Protein AF-A0A3A1P5C8-F1 (afdb_monomer_lite)

pLDDT: mean 73.43, std 12.74, range [39.88, 92.88]

Foldseek 3Di:
DPPPPPVVVVVVVVVVVVVVVVVPDDDPPPPPVVPDVVVVVVVVVVVVVVVCCVVVVVVVVVVVVLVVCCVPDDPLVNVLLVVLLVLLVVLQCVLCVPLLVVCVPDPDDDPVSLVVNLVSSLVSLVVSLVVQLVCLVVSCVVSPHDPVSVSSNVSSVVSNVVSVPRSCVVVVLLVVLLVLLPVLCLLQVVLQVVCVVLVNVVLVVVLVVLLVVQLVVLCVVQVVVDDSSNSNSNSVSSVVSSVVSQVVCCVRVVCHPVNSVVVCPQLVVLQVVLVVVLVVVLVVLCVVPPPDCVSVVVSVVSSVVSSVVSCCVVVVVVVVVVVVVVVVVVVVVVVVD

Organism: NCBI:txid1784712

Sequence (337 aa):
MRRCGLRVSKIVAAELRENQVYVSQGEPRIVERRPRMTDLKSKTIGGVLWSVARAGWSSAVTLVLFIVLARVLEPKDFGLFALASILVEVGRVVSSGGLGDAVIRSQELDDRFLSTVFWLNLALSLGFAFLIALAAPIYASLFDNVDNVHIIYALALTLPLGSLGAEWAEAVPVTQMLSLMVIPFVFNFFCGPALTASNYPSEVLKVAMVQLLTTILCTWIAVRFGLVAVAAAYVLRAYVTMPLQQYMLARRLSIRMSDTGSAMTLPLGCALTMAVSVHFSLRSFETQYAGDWTPALLSVALGALVYTVLVMVLAWAKLRDMAMTLLSTLRKRESSR

Secondary structure (DSSP, 8-state):
--SSHHHHHHHHHHHHHHHHHTTSS-----------HHHHHHHHHHHHHHHHHHHHHHHHHHHHHHHHHHHHS-HHHHHHHHHHHHHHHHHHHHHHTTHHHHHHH-SS--HHHHHHHHHHHHHHHHHHHHHHHHHHHHHHHHTT--TTTHHHHHHHHHHHHHHHHHGGGGHHHHHHHHHTTHHHHHHHHTHHHHHHHTT-HHHHHHHHHHHHHHHHHHHHHHHTT-HHHHHHHHHHHHHHHHHHHHHHHHHHH---HHHHHHHHHHHHHHHHHHHHHHHHHHHHHHHHSTTSSHHHHHHHHHHHHHHHHHHHHHSHHHHHHHHHHHHHHHHHHHTT-

InterPro domains:
  IPR050833 Polysaccharide Biosynthesis and Transport [PTHR30250] (40-164)

Radius of gyration: 33.04 Å; chains: 1; bounding box: 68×102×81 Å

Structure (mmCIF, N/CA/C/O backbone):
data_AF-A0A3A1P5C8-F1
#
_entry.id   AF-A0A3A1P5C8-F1
#
loop_
_atom_site.group_PDB
_atom_site.id
_atom_site.type_symbol
_atom_site.label_atom_id
_atom_site.label_alt_id
_atom_site.label_comp_id
_atom_site.label_asym_id
_atom_site.label_entity_id
_atom_site.label_seq_id
_atom_site.pdbx_PDB_ins_code
_atom_site.Cartn_x
_atom_site.Cartn_y
_atom_site.Cartn_z
_atom_site.occupancy
_atom_site.B_iso_or_equiv
_atom_site.auth_seq_id
_atom_site.auth_comp_id
_atom_site.auth_asym_id
_atom_site.auth_atom_id
_atom_site.pdbx_PDB_model_num
ATOM 1 N N . MET A 1 1 ? -36.892 -63.263 43.202 1.00 51.03 1 MET A N 1
ATOM 2 C CA . MET A 1 1 ? -36.116 -62.290 42.392 1.00 51.03 1 MET A CA 1
ATOM 3 C C . MET A 1 1 ? -35.051 -62.976 41.510 1.00 51.03 1 MET A C 1
ATOM 5 O O . MET A 1 1 ? -33.867 -62.753 41.704 1.00 51.03 1 MET A O 1
ATOM 9 N N . ARG A 1 2 ? -35.421 -63.831 40.537 1.00 47.78 2 ARG A N 1
ATOM 10 C CA . ARG A 1 2 ? -34.440 -64.514 39.646 1.00 47.78 2 ARG A CA 1
ATOM 11 C C . ARG A 1 2 ? -34.866 -64.625 38.166 1.00 47.78 2 ARG A C 1
ATOM 13 O O . ARG A 1 2 ? -34.349 -65.462 37.442 1.00 47.78 2 ARG A O 1
ATOM 20 N N . ARG A 1 3 ? -35.804 -63.794 37.687 1.00 47.91 3 ARG A N 1
ATOM 21 C CA . ARG A 1 3 ? -36.267 -63.826 36.276 1.00 47.91 3 ARG A CA 1
ATOM 22 C C . ARG A 1 3 ? -36.014 -62.550 35.457 1.00 47.91 3 ARG A C 1
ATOM 24 O O . ARG A 1 3 ? -36.323 -62.553 34.274 1.00 47.91 3 ARG A O 1
ATOM 31 N N . CYS A 1 4 ? -35.409 -61.501 36.027 1.00 48.75 4 CYS A N 1
ATOM 32 C CA . CYS A 1 4 ? -35.200 -60.232 35.304 1.00 48.75 4 CYS A CA 1
ATOM 33 C C . CYS A 1 4 ? -33.830 -60.117 34.589 1.00 48.75 4 CYS A C 1
ATOM 35 O O . CYS A 1 4 ? -33.723 -59.424 33.586 1.00 48.75 4 CYS A O 1
ATOM 37 N N . GLY A 1 5 ? -32.791 -60.843 35.027 1.00 44.94 5 GLY A N 1
ATOM 38 C CA . GLY A 1 5 ? -31.434 -60.727 34.450 1.00 44.94 5 GLY A CA 1
ATOM 39 C C . GLY A 1 5 ? -31.203 -61.470 33.123 1.00 44.94 5 GLY A C 1
ATOM 40 O O . GLY A 1 5 ? -30.315 -61.114 32.356 1.00 44.94 5 GLY A O 1
ATOM 41 N N . LEU A 1 6 ? -32.019 -62.482 32.809 1.00 48.53 6 LEU A N 1
ATOM 42 C CA . LEU A 1 6 ? -31.821 -63.338 31.627 1.00 48.53 6 LEU A CA 1
ATOM 43 C C . LEU A 1 6 ? -32.332 -62.725 30.314 1.00 48.53 6 LEU A C 1
ATOM 45 O O . LEU A 1 6 ? -31.966 -63.200 29.241 1.00 48.53 6 LEU A O 1
ATOM 49 N N . ARG A 1 7 ? -33.172 -61.682 30.375 1.00 52.59 7 ARG A N 1
ATOM 50 C CA . ARG A 1 7 ? -33.750 -61.056 29.175 1.00 52.59 7 ARG A CA 1
ATOM 51 C C . ARG A 1 7 ? -32.856 -59.942 28.614 1.00 52.59 7 ARG A C 1
ATOM 53 O O . ARG A 1 7 ? -32.727 -59.842 27.403 1.00 52.59 7 ARG A O 1
ATOM 60 N N . VAL A 1 8 ? -32.150 -59.205 29.477 1.00 55.09 8 VAL A N 1
ATOM 61 C CA . VAL A 1 8 ? -31.200 -58.153 29.062 1.00 55.09 8 VAL A CA 1
ATOM 62 C C . VAL A 1 8 ? -29.938 -58.755 28.434 1.00 55.09 8 VAL A C 1
ATOM 64 O O . VAL A 1 8 ? -29.479 -58.271 27.408 1.00 55.09 8 VAL A O 1
ATOM 67 N N . SER A 1 9 ? -29.435 -59.878 28.961 1.00 54.84 9 SER A N 1
ATOM 68 C CA . SER A 1 9 ? -28.273 -60.576 28.384 1.00 54.84 9 SER A CA 1
ATOM 69 C C . SER A 1 9 ? -28.519 -61.077 26.955 1.00 54.84 9 SER A C 1
ATOM 71 O O . SER A 1 9 ? -27.618 -60.987 26.127 1.00 54.84 9 SER A O 1
ATOM 73 N N . LYS A 1 10 ? -29.729 -61.560 26.633 1.00 56.84 10 LYS A N 1
ATOM 74 C CA . LYS A 1 10 ? -30.055 -62.020 25.272 1.00 56.84 10 LYS A CA 1
ATOM 75 C C . LYS A 1 10 ? -30.234 -60.873 24.279 1.00 56.84 10 LYS A C 1
ATOM 77 O O . LYS A 1 10 ? -29.896 -61.056 23.119 1.00 56.84 10 LYS A O 1
ATOM 82 N N . ILE A 1 11 ? -30.726 -59.719 24.733 1.00 58.53 11 ILE A N 1
ATOM 83 C CA . ILE A 1 11 ? -30.877 -58.526 23.889 1.00 58.53 11 ILE A CA 1
ATOM 84 C C . ILE A 1 11 ? -29.496 -57.915 23.612 1.00 58.53 11 ILE A C 1
ATOM 86 O O . ILE A 1 11 ? -29.144 -57.724 22.459 1.00 58.53 11 ILE A O 1
ATOM 90 N N . VAL A 1 12 ? -28.644 -57.764 24.633 1.00 59.00 12 VAL A N 1
ATOM 91 C CA . VAL A 1 12 ? -27.269 -57.258 24.454 1.00 59.00 12 VAL A CA 1
ATOM 92 C C . VAL A 1 12 ? -26.401 -58.227 23.635 1.00 59.00 12 VAL A C 1
ATOM 94 O O . VAL A 1 12 ? -25.601 -57.790 22.815 1.00 59.00 12 VAL A O 1
ATOM 97 N N . ALA A 1 13 ? -26.571 -59.546 23.786 1.00 57.34 13 ALA A N 1
ATOM 98 C CA . ALA A 1 13 ? -25.850 -60.526 22.968 1.00 57.34 13 ALA A CA 1
ATOM 99 C C . ALA A 1 13 ? -26.358 -60.613 21.514 1.00 57.34 13 ALA A C 1
ATOM 101 O O . ALA A 1 13 ? -25.592 -61.019 20.640 1.00 57.34 13 ALA A O 1
ATOM 102 N N . ALA A 1 14 ? -27.619 -60.250 21.249 1.00 59.12 14 ALA A N 1
ATOM 103 C CA . ALA A 1 14 ? -28.154 -60.135 19.892 1.00 59.12 14 ALA A CA 1
ATOM 104 C C . ALA A 1 14 ? -27.633 -58.860 19.207 1.00 59.12 14 ALA A C 1
ATOM 106 O O . ALA A 1 14 ? -27.094 -58.954 18.107 1.00 59.12 14 ALA A O 1
ATOM 107 N N . GLU A 1 15 ? -27.646 -57.722 19.910 1.00 53.44 15 GLU A N 1
ATOM 108 C CA . GLU A 1 15 ? -27.124 -56.439 19.415 1.00 53.44 15 GLU A CA 1
ATOM 109 C C . GLU A 1 15 ? -25.611 -56.498 19.123 1.00 53.44 15 GLU A C 1
ATOM 111 O O . GLU A 1 15 ? -25.129 -55.961 18.128 1.00 53.44 15 GLU A O 1
ATOM 116 N N . LEU A 1 16 ? -24.836 -57.199 19.964 1.00 51.78 16 LEU A N 1
ATOM 117 C CA . LEU A 1 16 ? -23.391 -57.364 19.760 1.00 51.78 16 LEU A CA 1
ATOM 118 C C . LEU A 1 16 ? -23.053 -58.309 18.598 1.00 51.78 16 LEU A C 1
ATOM 120 O O . LEU A 1 16 ? -22.003 -58.143 17.978 1.00 51.78 16 LEU A O 1
ATOM 124 N N . ARG A 1 17 ? -23.923 -59.275 18.268 1.00 53.47 17 ARG A N 1
ATOM 125 C CA . ARG A 1 17 ? -23.753 -60.112 17.066 1.00 53.47 17 ARG A CA 1
ATOM 126 C C . ARG A 1 17 ? -24.091 -59.348 15.794 1.00 53.47 17 ARG A C 1
ATOM 128 O O . ARG A 1 17 ? -23.403 -59.532 14.798 1.00 53.47 17 ARG A O 1
ATOM 135 N N . GLU A 1 18 ? -25.095 -58.482 15.838 1.00 51.19 18 GLU A N 1
ATOM 136 C CA . GLU A 1 18 ? -25.489 -57.657 14.695 1.00 51.19 18 GLU A CA 1
ATOM 137 C C . GLU A 1 18 ? -24.432 -56.577 14.398 1.00 51.19 18 GLU A C 1
ATOM 139 O O . GLU A 1 18 ? -24.030 -56.407 13.249 1.00 51.19 18 GLU A O 1
ATOM 144 N N . ASN A 1 19 ? -23.843 -55.961 15.433 1.00 44.88 19 ASN A N 1
ATOM 145 C CA . ASN A 1 19 ? -22.764 -54.978 15.266 1.00 44.88 19 ASN A CA 1
ATOM 146 C C . ASN A 1 19 ? -21.380 -55.575 14.950 1.00 44.88 19 ASN A C 1
ATOM 148 O O . ASN A 1 19 ? -20.545 -54.879 14.373 1.00 44.88 19 ASN A O 1
ATOM 152 N N . GLN A 1 20 ? -21.102 -56.844 15.275 1.00 43.81 20 GLN A N 1
ATOM 153 C CA . GLN A 1 20 ? -19.838 -57.483 14.870 1.00 43.81 20 GLN A CA 1
ATOM 154 C C . GLN A 1 20 ? -19.791 -57.844 13.381 1.00 43.81 20 GLN A C 1
ATOM 156 O O . GLN A 1 20 ? -18.700 -57.916 12.814 1.00 43.81 20 GLN A O 1
ATOM 161 N N . VAL A 1 21 ? -20.941 -58.021 12.724 1.00 44.03 21 VAL A N 1
ATOM 162 C CA . VAL A 1 21 ? -20.988 -58.302 11.279 1.00 44.03 21 VAL A CA 1
ATOM 163 C C . VAL A 1 21 ? -20.662 -57.050 10.446 1.00 44.03 21 VAL A C 1
ATOM 165 O O . VAL A 1 21 ? -20.153 -57.175 9.334 1.00 44.03 21 VAL A O 1
ATOM 168 N N . TYR A 1 22 ? -20.819 -55.842 10.998 1.00 42.78 22 TYR A N 1
ATOM 169 C CA . TYR A 1 22 ? -20.482 -54.590 10.305 1.00 42.78 22 TYR A CA 1
ATOM 170 C C . TYR A 1 22 ? -18.996 -54.195 10.348 1.00 42.78 22 TYR A C 1
ATOM 172 O O . TYR A 1 22 ? -18.586 -53.307 9.606 1.00 42.78 22 TYR A O 1
ATOM 180 N N . VAL A 1 23 ? -18.158 -54.860 11.152 1.00 47.44 23 VAL A N 1
ATOM 181 C CA . VAL A 1 23 ? -16.730 -54.495 11.307 1.00 47.44 23 VAL A CA 1
ATOM 182 C C . VAL A 1 23 ? -15.806 -55.300 10.369 1.00 47.44 23 VAL A C 1
ATOM 184 O O . VAL A 1 23 ? -14.588 -55.171 10.425 1.00 47.44 23 VAL A O 1
ATOM 187 N N . SER A 1 24 ? -16.353 -56.103 9.448 1.00 48.28 24 SER A N 1
ATOM 188 C CA . SER A 1 24 ? -15.565 -57.025 8.609 1.00 48.28 24 SER A CA 1
ATOM 189 C C . SER A 1 24 ? -15.697 -56.821 7.091 1.00 48.28 24 SER A C 1
ATOM 191 O O . SER A 1 24 ? -15.525 -57.783 6.343 1.00 48.28 24 SER A O 1
ATOM 193 N N . GLN A 1 25 ? -15.935 -55.606 6.587 1.00 49.31 25 GLN A N 1
ATOM 194 C CA . GLN A 1 25 ? -15.682 -55.328 5.165 1.00 49.31 25 GLN A CA 1
ATOM 195 C C . GLN A 1 25 ? -15.076 -53.946 4.917 1.00 49.31 25 GLN A C 1
ATOM 197 O O . GLN A 1 25 ? -15.763 -52.933 4.938 1.00 49.31 25 GLN A O 1
ATOM 202 N N . GLY A 1 26 ? -13.781 -53.973 4.588 1.00 46.53 26 GLY A N 1
ATOM 203 C CA . GLY A 1 26 ? -13.079 -52.941 3.834 1.00 46.53 26 GLY A CA 1
ATOM 204 C C . GLY A 1 26 ? -12.606 -51.758 4.664 1.00 46.53 26 GLY A C 1
ATOM 205 O O . GLY A 1 26 ? -13.384 -50.869 4.992 1.00 46.53 26 GLY A O 1
ATOM 206 N N . GLU A 1 27 ? -11.293 -51.679 4.897 1.00 44.69 27 GLU A N 1
ATOM 207 C CA . GLU A 1 27 ? -10.649 -50.379 5.089 1.00 44.69 27 GLU A CA 1
ATOM 208 C C . GLU A 1 27 ? -11.163 -49.411 4.008 1.00 44.69 27 GLU A C 1
ATOM 210 O O . GLU A 1 27 ? -11.296 -49.831 2.847 1.00 44.69 27 GLU A O 1
ATOM 215 N N . PRO A 1 28 ? -11.437 -48.132 4.324 1.00 39.88 28 PRO A N 1
ATOM 216 C CA . PRO A 1 28 ? -11.630 -47.140 3.288 1.00 39.88 28 PRO A CA 1
ATOM 217 C C . PRO A 1 28 ? -10.312 -47.058 2.522 1.00 39.88 28 PRO A C 1
ATOM 219 O O . PRO A 1 28 ? -9.389 -46.345 2.910 1.00 39.88 28 PRO A O 1
ATOM 222 N N . ARG A 1 29 ? -10.205 -47.816 1.423 1.00 43.19 29 ARG A N 1
ATOM 223 C CA . ARG A 1 29 ? -9.198 -47.558 0.405 1.00 43.19 29 ARG A CA 1
ATOM 224 C C . ARG A 1 29 ? -9.448 -46.123 -0.006 1.00 43.19 29 ARG A C 1
ATOM 226 O O . ARG A 1 29 ? -10.399 -45.843 -0.736 1.00 43.19 29 ARG A O 1
ATOM 233 N N . ILE A 1 30 ? -8.590 -45.220 0.458 1.00 43.28 30 ILE A N 1
ATOM 234 C CA . ILE A 1 30 ? -8.340 -43.981 -0.250 1.00 43.28 30 ILE A CA 1
ATOM 235 C C . ILE A 1 30 ? -7.906 -44.466 -1.624 1.00 43.28 30 ILE A C 1
ATOM 237 O O . ILE A 1 30 ? -6.787 -44.937 -1.820 1.00 43.28 30 ILE A O 1
ATOM 241 N N . VAL A 1 31 ? -8.849 -44.480 -2.564 1.00 50.22 31 VAL A N 1
ATOM 242 C CA . VAL A 1 31 ? -8.527 -44.604 -3.972 1.00 50.22 31 VAL A CA 1
ATOM 243 C C . VAL A 1 31 ? -7.800 -43.305 -4.263 1.00 50.22 31 VAL A C 1
ATOM 245 O O . VAL A 1 31 ? -8.413 -42.316 -4.662 1.00 50.22 31 VAL A O 1
ATOM 248 N N . GLU A 1 32 ? -6.493 -43.284 -3.984 1.00 50.38 32 GLU A N 1
ATOM 249 C CA . GLU A 1 32 ? -5.572 -42.355 -4.605 1.00 50.38 32 GLU A CA 1
ATOM 250 C C . GLU A 1 32 ? -5.830 -42.531 -6.086 1.00 50.38 32 GLU A C 1
ATOM 252 O O . GLU A 1 32 ? -5.440 -43.520 -6.716 1.00 50.38 32 GLU A O 1
ATOM 257 N N . ARG A 1 33 ? -6.614 -41.605 -6.626 1.00 47.88 33 ARG A N 1
ATOM 258 C CA . ARG A 1 33 ? -6.885 -41.518 -8.040 1.00 47.88 33 ARG A CA 1
ATOM 259 C C . ARG A 1 33 ? -5.540 -41.138 -8.632 1.00 47.88 33 ARG A C 1
ATOM 261 O O . ARG A 1 33 ? -5.266 -39.953 -8.783 1.00 47.88 33 ARG A O 1
ATOM 268 N N . ARG A 1 34 ? -4.672 -42.130 -8.882 1.00 44.78 34 ARG A N 1
ATOM 269 C CA . ARG A 1 34 ? -3.398 -41.927 -9.567 1.00 44.78 34 ARG A CA 1
ATOM 270 C C . ARG A 1 34 ? -3.765 -41.146 -10.817 1.00 44.78 34 ARG A C 1
ATOM 272 O O . ARG A 1 34 ? -4.520 -41.685 -11.639 1.00 44.78 34 ARG A O 1
ATOM 279 N N . PRO A 1 35 ? -3.362 -39.872 -10.937 1.00 49.84 35 PRO A N 1
ATOM 280 C CA . PRO A 1 35 ? -3.683 -39.122 -12.129 1.00 49.84 35 PRO A CA 1
ATOM 281 C C . PRO A 1 35 ? -3.128 -39.938 -13.294 1.00 49.84 35 PRO A C 1
ATOM 283 O O . PRO A 1 35 ? -1.960 -40.333 -13.289 1.00 49.84 35 PRO A O 1
ATOM 286 N N . ARG A 1 36 ? -4.001 -40.299 -14.243 1.00 50.31 36 ARG A N 1
ATOM 287 C CA . ARG A 1 36 ? -3.584 -40.996 -15.464 1.00 50.31 36 ARG A CA 1
ATOM 288 C C . ARG A 1 36 ? -2.404 -40.202 -16.025 1.00 50.31 36 ARG A C 1
ATOM 290 O O . ARG A 1 36 ? -2.533 -38.992 -16.179 1.00 50.31 36 ARG A O 1
ATOM 297 N N . MET A 1 37 ? -1.269 -40.846 -16.313 1.00 51.72 37 MET A N 1
ATOM 298 C CA . MET A 1 37 ? -0.050 -40.155 -16.781 1.00 51.72 37 MET A CA 1
ATOM 299 C C . MET A 1 37 ? -0.307 -39.211 -17.973 1.00 51.72 37 MET A C 1
ATOM 301 O O . MET A 1 37 ? 0.427 -38.245 -18.160 1.00 51.72 37 MET A O 1
ATOM 305 N N . THR A 1 38 ? -1.363 -39.454 -18.756 1.00 56.91 38 THR A N 1
ATOM 306 C CA . THR A 1 38 ? -1.827 -38.580 -19.841 1.00 56.91 38 THR A CA 1
ATOM 307 C C . THR A 1 38 ? -2.405 -37.238 -19.371 1.00 56.91 38 THR A C 1
ATOM 309 O O . THR A 1 38 ? -2.201 -36.251 -20.067 1.00 56.91 38 THR A O 1
ATOM 312 N N . ASP A 1 39 ? -3.067 -37.165 -18.208 1.00 56.00 39 ASP A N 1
ATOM 313 C CA . ASP A 1 39 ? -3.641 -35.923 -17.644 1.00 56.00 39 ASP A CA 1
ATOM 314 C C . ASP A 1 39 ? -2.563 -35.021 -17.015 1.00 56.00 39 ASP A C 1
ATOM 316 O O . ASP A 1 39 ? -2.662 -33.798 -17.055 1.00 56.00 39 ASP A O 1
ATOM 320 N N . LEU A 1 40 ? -1.482 -35.612 -16.489 1.00 53.75 40 LEU A N 1
ATOM 321 C CA . LEU A 1 40 ? -0.306 -34.853 -16.048 1.00 53.75 40 LEU A CA 1
ATOM 322 C C . LEU A 1 40 ? 0.494 -34.332 -17.241 1.00 53.75 40 LEU A C 1
ATOM 324 O O . LEU A 1 40 ? 0.804 -33.148 -17.288 1.00 53.75 40 LEU A O 1
ATOM 328 N N . LYS A 1 41 ? 0.771 -35.180 -18.244 1.00 54.75 41 LYS A N 1
ATOM 329 C CA . LYS A 1 41 ? 1.479 -34.742 -19.455 1.00 54.75 41 LYS A CA 1
ATOM 330 C C . LYS A 1 41 ? 0.729 -33.622 -20.183 1.00 54.75 41 LYS A C 1
ATOM 332 O O . LYS A 1 41 ? 1.369 -32.650 -20.566 1.00 54.75 41 LYS A O 1
ATOM 337 N N . SER A 1 42 ? -0.598 -33.703 -20.337 1.00 56.94 42 SER A N 1
ATOM 338 C CA . SER A 1 42 ? -1.379 -32.657 -21.019 1.00 56.94 42 SER A CA 1
ATOM 339 C C . SER A 1 42 ? -1.442 -31.343 -20.230 1.00 56.94 42 SER A C 1
ATOM 341 O O . SER A 1 42 ? -1.307 -30.277 -20.828 1.00 56.94 42 SER A O 1
ATOM 343 N N . LYS A 1 43 ? -1.568 -31.391 -18.895 1.00 49.66 43 LYS A N 1
ATOM 344 C CA . LYS A 1 43 ? -1.559 -30.191 -18.037 1.00 49.66 43 LYS A CA 1
ATOM 345 C C . LYS A 1 43 ? -0.179 -29.544 -17.940 1.00 49.66 43 LYS A C 1
ATOM 347 O O . LYS A 1 43 ? -0.084 -28.320 -17.981 1.00 49.66 43 LYS A O 1
ATOM 352 N N . THR A 1 44 ? 0.890 -30.336 -17.883 1.00 60.06 44 THR A N 1
ATOM 353 C CA . THR A 1 44 ? 2.265 -29.821 -17.920 1.00 60.06 44 THR A CA 1
ATOM 354 C C . THR A 1 44 ? 2.592 -29.221 -19.288 1.00 60.06 44 THR A C 1
ATOM 356 O O . THR A 1 44 ? 3.131 -28.121 -19.342 1.00 60.06 44 THR A O 1
ATOM 359 N N . ILE A 1 45 ? 2.200 -29.867 -20.395 1.00 70.12 45 ILE A N 1
ATOM 360 C CA . ILE A 1 45 ? 2.383 -29.317 -21.750 1.00 70.12 45 ILE A CA 1
ATOM 361 C C . ILE A 1 45 ? 1.576 -28.026 -21.930 1.00 70.12 45 ILE A C 1
ATOM 363 O O . ILE A 1 45 ? 2.110 -27.060 -22.463 1.00 70.12 45 ILE A O 1
ATOM 367 N N . GLY A 1 46 ? 0.335 -27.964 -21.436 1.00 67.25 46 GLY A N 1
ATOM 368 C CA . GLY A 1 46 ? -0.477 -26.745 -21.472 1.00 67.25 46 GLY A CA 1
ATOM 369 C C . GLY A 1 46 ? 0.147 -25.586 -20.687 1.00 67.25 46 GLY A C 1
ATOM 370 O O . GLY A 1 46 ? 0.187 -24.463 -21.182 1.00 67.25 46 GLY A O 1
ATOM 371 N N . GLY A 1 47 ? 0.699 -25.854 -19.498 1.00 50.16 47 GLY A N 1
ATOM 372 C CA . GLY A 1 47 ? 1.382 -24.843 -18.680 1.00 50.16 47 GLY A CA 1
ATOM 373 C C . GLY A 1 47 ? 2.709 -24.360 -19.274 1.00 50.16 47 GLY A C 1
ATOM 374 O O . GLY A 1 47 ? 3.005 -23.162 -19.238 1.00 50.16 47 GLY A O 1
ATOM 375 N N . VAL A 1 48 ? 3.485 -25.265 -19.878 1.00 68.69 48 VAL A N 1
ATOM 376 C CA . VAL A 1 48 ? 4.720 -24.923 -20.602 1.00 68.69 48 VAL A CA 1
ATOM 377 C C . VAL A 1 48 ? 4.391 -24.118 -21.855 1.00 68.69 48 VAL A C 1
ATOM 379 O O . VAL A 1 48 ? 4.985 -23.066 -22.064 1.00 68.69 48 VAL A O 1
ATOM 382 N N . LEU A 1 49 ? 3.400 -24.543 -22.644 1.00 72.88 49 LEU A N 1
ATOM 383 C CA . LEU A 1 49 ? 2.967 -23.827 -23.843 1.00 72.88 49 LEU A CA 1
ATOM 384 C C . LEU A 1 49 ? 2.443 -22.431 -23.503 1.00 72.88 49 LEU A C 1
ATOM 386 O O . LEU A 1 49 ? 2.757 -21.478 -24.205 1.00 72.88 49 LEU A O 1
ATOM 390 N N . TRP A 1 50 ? 1.706 -22.288 -22.401 1.00 55.62 50 TRP A N 1
ATOM 391 C CA . TRP A 1 50 ? 1.244 -20.988 -21.921 1.00 55.62 50 TRP A CA 1
ATOM 392 C C . TRP A 1 50 ? 2.398 -20.084 -21.476 1.00 55.62 50 TRP A C 1
ATOM 394 O O . TRP A 1 50 ? 2.406 -18.894 -21.778 1.00 55.62 50 TRP A O 1
ATOM 404 N N . SER A 1 51 ? 3.404 -20.646 -20.806 1.00 52.75 51 SER A N 1
ATOM 405 C CA . SER A 1 51 ? 4.604 -19.905 -20.397 1.00 52.75 51 SER A CA 1
ATOM 406 C C . SER A 1 51 ? 5.435 -19.460 -21.602 1.00 52.75 51 SER A C 1
ATOM 408 O O . SER A 1 51 ? 5.863 -18.310 -21.660 1.00 52.75 51 SER A O 1
ATOM 410 N N . VAL A 1 52 ? 5.595 -20.336 -22.598 1.00 71.88 52 VAL A N 1
ATOM 411 C CA . VAL A 1 52 ? 6.276 -20.030 -23.864 1.00 71.88 52 VAL A CA 1
ATOM 412 C C . VAL A 1 52 ? 5.489 -19.005 -24.673 1.00 71.88 52 VAL A C 1
ATOM 414 O O . VAL A 1 52 ? 6.084 -18.071 -25.190 1.00 71.88 52 VAL A O 1
ATOM 417 N N . ALA A 1 53 ? 4.163 -19.120 -24.749 1.00 69.31 53 ALA A N 1
ATOM 418 C CA . ALA A 1 53 ? 3.318 -18.144 -25.430 1.00 69.31 53 ALA A CA 1
ATOM 419 C C . ALA A 1 53 ? 3.393 -16.770 -24.751 1.00 69.31 53 ALA A C 1
ATOM 421 O O . ALA A 1 53 ? 3.531 -15.759 -25.431 1.00 69.31 53 ALA A O 1
ATOM 422 N N . ARG A 1 54 ? 3.379 -16.728 -23.413 1.00 58.22 54 ARG A N 1
ATOM 423 C CA . ARG A 1 54 ? 3.530 -15.489 -22.640 1.00 58.22 54 ARG A CA 1
ATOM 424 C C . ARG A 1 54 ? 4.898 -14.837 -22.866 1.00 58.22 54 ARG A C 1
ATOM 426 O O . ARG A 1 54 ? 4.956 -13.640 -23.121 1.00 58.22 54 ARG A O 1
ATOM 433 N N . ALA A 1 55 ? 5.982 -15.611 -22.799 1.00 61.25 55 ALA A N 1
ATOM 434 C CA . ALA A 1 55 ? 7.341 -15.112 -23.030 1.00 61.25 55 ALA A CA 1
ATOM 435 C C . ALA A 1 55 ? 7.592 -14.738 -24.505 1.00 61.25 55 ALA A C 1
ATOM 437 O O . ALA A 1 55 ? 8.284 -13.768 -24.813 1.00 61.25 55 ALA A O 1
ATOM 438 N N . GLY A 1 56 ? 7.006 -15.496 -25.430 1.00 68.31 56 GLY A N 1
ATOM 439 C CA . GLY A 1 56 ? 7.063 -15.232 -26.863 1.00 68.31 56 GLY A CA 1
ATOM 440 C C . GLY A 1 56 ? 6.286 -13.977 -27.244 1.00 68.31 56 GLY A C 1
ATOM 441 O O . GLY A 1 56 ? 6.753 -13.209 -28.078 1.00 68.31 56 GLY A O 1
ATOM 442 N N . TRP A 1 57 ? 5.148 -13.722 -26.592 1.00 71.00 57 TRP A N 1
ATOM 443 C CA . TRP A 1 57 ? 4.347 -12.519 -26.806 1.00 71.00 57 TRP A CA 1
ATOM 444 C C . TRP A 1 57 ? 5.105 -11.250 -26.423 1.00 71.00 57 TRP A C 1
ATOM 446 O O . TRP A 1 57 ? 5.212 -10.340 -27.241 1.00 71.00 57 TRP A O 1
ATOM 456 N N . SER A 1 58 ? 5.690 -11.200 -25.221 1.00 53.78 58 SER A N 1
ATOM 457 C CA . SER A 1 58 ? 6.487 -10.038 -24.808 1.00 53.78 58 SER A CA 1
ATOM 458 C C . SER A 1 58 ? 7.678 -9.812 -25.742 1.00 53.78 58 SER A C 1
ATOM 460 O O . SER A 1 58 ? 7.942 -8.682 -26.140 1.00 53.78 58 SER A O 1
ATOM 462 N N . SER A 1 59 ? 8.341 -10.888 -26.171 1.00 65.12 59 SER A N 1
ATOM 463 C CA . SER A 1 59 ? 9.452 -10.814 -27.127 1.00 65.12 59 SER A CA 1
ATOM 464 C C . SER A 1 59 ? 9.009 -10.296 -28.502 1.00 65.12 59 SER A C 1
ATOM 466 O O . SER A 1 59 ? 9.698 -9.471 -29.098 1.00 65.12 59 SER A O 1
ATOM 468 N N . ALA A 1 60 ? 7.848 -10.736 -28.998 1.00 71.44 60 ALA A N 1
ATOM 469 C CA . ALA A 1 60 ? 7.288 -10.287 -30.272 1.00 71.44 60 ALA A CA 1
ATOM 470 C C . ALA A 1 60 ? 6.904 -8.802 -30.236 1.00 71.44 60 ALA A C 1
ATOM 472 O O . ALA A 1 60 ? 7.213 -8.071 -31.175 1.00 71.44 60 ALA A O 1
ATOM 473 N N . VAL A 1 61 ? 6.287 -8.342 -29.143 1.00 63.06 61 VAL A N 1
ATOM 474 C CA . VAL A 1 61 ? 5.932 -6.929 -28.948 1.00 63.06 61 VAL A CA 1
ATOM 475 C C . VAL A 1 61 ? 7.186 -6.056 -28.926 1.00 63.06 61 VAL A C 1
ATOM 477 O O . VAL A 1 61 ? 7.255 -5.081 -29.670 1.00 63.06 61 VAL A O 1
ATOM 480 N N . THR A 1 62 ? 8.205 -6.436 -28.151 1.00 64.88 62 THR A N 1
ATOM 481 C CA . THR A 1 62 ? 9.483 -5.711 -28.094 1.00 64.88 62 THR A CA 1
ATOM 482 C C . THR A 1 62 ? 10.158 -5.658 -29.463 1.00 64.88 62 THR A C 1
ATOM 484 O O . THR A 1 62 ? 10.609 -4.597 -29.884 1.00 64.88 62 THR A O 1
ATOM 487 N N . LEU A 1 63 ? 10.179 -6.770 -30.202 1.00 70.69 63 LEU A N 1
ATOM 488 C CA . LEU A 1 63 ? 10.752 -6.828 -31.547 1.00 70.69 63 LEU A CA 1
ATOM 489 C C . LEU A 1 63 ? 10.021 -5.900 -32.528 1.00 70.69 63 LEU A C 1
ATOM 491 O O . LEU A 1 63 ? 10.671 -5.165 -33.270 1.00 70.69 63 LEU A O 1
ATOM 495 N N . VAL A 1 64 ? 8.685 -5.889 -32.515 1.00 67.69 64 VAL A N 1
ATOM 496 C CA . VAL A 1 64 ? 7.889 -4.959 -33.332 1.00 67.69 64 VAL A CA 1
ATOM 497 C C . VAL A 1 64 ? 8.190 -3.513 -32.944 1.00 67.69 64 VAL A C 1
ATOM 499 O O . VAL A 1 64 ? 8.393 -2.683 -33.829 1.00 67.69 64 VAL A O 1
ATOM 502 N N . LEU A 1 65 ? 8.293 -3.218 -31.646 1.00 67.12 65 LEU A N 1
ATOM 503 C CA . LEU A 1 65 ? 8.645 -1.890 -31.149 1.00 67.12 65 LEU A CA 1
ATOM 504 C C . LEU A 1 65 ? 10.018 -1.444 -31.670 1.00 67.12 65 LEU A C 1
ATOM 506 O O . LEU A 1 65 ? 10.133 -0.333 -32.174 1.00 67.12 65 LEU A O 1
ATOM 510 N N . PHE A 1 66 ? 11.032 -2.316 -31.628 1.00 68.19 66 PHE A N 1
ATOM 511 C CA . PHE A 1 66 ? 12.368 -2.041 -32.170 1.00 68.19 66 PHE A CA 1
ATOM 512 C C . PHE A 1 66 ? 12.351 -1.787 -33.680 1.00 68.19 66 PHE A C 1
ATOM 514 O O . PHE A 1 66 ? 13.026 -0.872 -34.144 1.00 68.19 66 PHE A O 1
ATOM 521 N N . ILE A 1 67 ? 11.571 -2.556 -34.449 1.00 75.12 67 ILE A N 1
ATOM 522 C CA . ILE A 1 67 ? 11.419 -2.342 -35.899 1.00 75.12 67 ILE A CA 1
ATOM 523 C C . ILE A 1 67 ? 10.771 -0.984 -36.181 1.00 75.12 67 ILE A C 1
ATOM 525 O O . ILE A 1 67 ? 11.204 -0.271 -37.086 1.00 75.12 67 ILE A O 1
ATOM 529 N N . VAL A 1 68 ? 9.741 -0.620 -35.413 1.00 68.50 68 VAL A N 1
ATOM 530 C CA . VAL A 1 68 ? 9.080 0.685 -35.525 1.00 68.50 68 VAL A CA 1
ATOM 531 C C . VAL A 1 68 ? 10.049 1.806 -35.147 1.00 68.50 68 VAL A C 1
ATOM 533 O O . VAL A 1 68 ? 10.188 2.756 -35.911 1.00 68.50 68 VAL A O 1
ATOM 536 N N . LEU A 1 69 ? 10.782 1.674 -34.037 1.00 61.03 69 LEU A N 1
ATOM 537 C CA . LEU A 1 69 ? 11.786 2.650 -33.603 1.00 61.03 69 LEU A CA 1
ATOM 538 C C . LEU A 1 69 ? 12.874 2.839 -34.667 1.00 61.03 69 LEU A C 1
ATOM 540 O O . LEU A 1 69 ? 13.180 3.968 -35.022 1.00 61.03 69 LEU A O 1
ATOM 544 N N . ALA A 1 70 ? 13.389 1.752 -35.246 1.00 71.69 70 ALA A N 1
ATOM 545 C CA . ALA A 1 70 ? 14.396 1.793 -36.309 1.00 71.69 70 ALA A CA 1
ATOM 546 C C . ALA A 1 70 ? 13.895 2.434 -37.618 1.00 71.69 70 ALA A C 1
ATOM 548 O O . ALA A 1 70 ? 14.701 2.858 -38.442 1.00 71.69 70 ALA A O 1
ATOM 549 N N . ARG A 1 71 ? 12.574 2.469 -37.840 1.00 76.00 71 ARG A N 1
ATOM 550 C CA . ARG A 1 71 ? 11.935 3.109 -39.004 1.00 76.00 71 ARG A CA 1
ATOM 551 C C . ARG A 1 71 ? 11.598 4.581 -38.764 1.00 76.00 71 ARG A C 1
ATOM 553 O O . ARG A 1 71 ? 11.541 5.331 -39.732 1.00 76.00 71 ARG A O 1
ATOM 560 N N . VAL A 1 72 ? 11.292 4.952 -37.521 1.00 68.44 72 VAL A N 1
ATOM 561 C CA . VAL A 1 72 ? 10.819 6.293 -37.138 1.00 68.44 72 VAL A CA 1
ATOM 562 C C . VAL A 1 72 ? 11.971 7.203 -36.720 1.00 68.44 72 VAL A C 1
ATOM 564 O O . VAL A 1 72 ? 11.925 8.394 -37.009 1.00 68.44 72 VAL A O 1
ATOM 567 N N . LEU A 1 73 ? 12.988 6.663 -36.046 1.00 65.31 73 LEU A N 1
ATOM 568 C CA . LEU A 1 73 ? 14.157 7.432 -35.628 1.00 65.31 73 LEU A CA 1
ATOM 569 C C . LEU A 1 73 ? 15.137 7.586 -36.786 1.00 65.31 73 LEU A C 1
ATOM 571 O O . LEU A 1 73 ? 15.318 6.679 -37.603 1.00 65.31 73 LEU A O 1
ATOM 575 N N . GLU A 1 74 ? 15.832 8.719 -36.807 1.00 69.94 74 GLU A N 1
ATOM 576 C CA . GLU A 1 74 ? 16.973 8.879 -37.693 1.00 69.94 74 GLU A CA 1
ATOM 577 C C . GLU A 1 74 ? 18.072 7.857 -37.336 1.00 69.94 74 GLU A C 1
ATOM 579 O O . GLU A 1 74 ? 18.244 7.508 -36.161 1.00 69.94 74 GLU A O 1
ATOM 584 N N . PRO A 1 75 ? 18.872 7.386 -38.315 1.00 67.81 75 PRO A N 1
ATOM 585 C CA . PRO A 1 75 ? 19.917 6.385 -38.077 1.00 67.81 75 PRO A CA 1
ATOM 586 C C . PRO A 1 75 ? 20.897 6.753 -36.951 1.00 67.81 75 PRO A C 1
ATOM 588 O O . PRO A 1 75 ? 21.419 5.869 -36.271 1.00 67.81 75 PRO A O 1
ATOM 591 N N . LYS A 1 76 ? 21.132 8.055 -36.738 1.00 68.44 76 LYS A N 1
ATOM 592 C CA . LYS A 1 76 ? 21.998 8.584 -35.676 1.00 68.44 76 LYS A CA 1
ATOM 593 C C . LYS A 1 76 ? 21.385 8.405 -34.282 1.00 68.44 76 LYS A C 1
ATOM 595 O O . LYS A 1 76 ? 22.059 7.910 -33.381 1.00 68.44 76 LYS A O 1
ATOM 600 N N . ASP A 1 77 ? 20.102 8.725 -34.124 1.00 70.06 77 ASP A N 1
ATOM 601 C CA . ASP A 1 77 ? 19.376 8.593 -32.854 1.00 70.06 77 ASP A CA 1
ATOM 602 C C . ASP A 1 77 ? 19.173 7.130 -32.463 1.00 70.06 77 ASP A C 1
ATOM 604 O O . ASP A 1 77 ? 19.301 6.761 -31.295 1.00 70.06 77 ASP A O 1
ATOM 608 N N . PHE A 1 78 ? 18.907 6.271 -33.451 1.00 73.62 78 PHE A N 1
ATOM 609 C CA . PHE A 1 78 ? 18.797 4.834 -33.225 1.00 73.62 78 PHE A CA 1
ATOM 610 C C . PHE A 1 78 ? 20.127 4.227 -32.750 1.00 73.62 78 PHE A C 1
ATOM 612 O O . PHE A 1 78 ? 20.138 3.395 -31.841 1.00 73.62 78 PHE A O 1
ATOM 619 N N . GLY A 1 79 ? 21.256 4.678 -33.310 1.00 73.88 79 GLY A N 1
ATOM 620 C CA . GLY A 1 79 ? 22.592 4.285 -32.855 1.00 73.88 79 GLY A CA 1
ATOM 621 C C . GLY A 1 79 ? 22.868 4.694 -31.405 1.00 73.88 79 GLY A C 1
ATOM 622 O O . GLY A 1 79 ? 23.352 3.875 -30.620 1.00 73.88 79 GLY A O 1
ATOM 623 N N . LEU A 1 80 ? 22.492 5.922 -31.027 1.00 72.56 80 LEU A N 1
ATOM 624 C CA . LEU A 1 80 ? 22.617 6.420 -29.654 1.00 72.56 80 LEU A CA 1
ATOM 625 C C . LEU A 1 80 ? 21.763 5.603 -28.674 1.00 72.56 80 LEU A C 1
ATOM 627 O O . LEU A 1 80 ? 22.251 5.180 -27.625 1.00 72.56 80 LEU A O 1
ATOM 631 N N . PHE A 1 81 ? 20.505 5.337 -29.038 1.00 74.88 81 PHE A N 1
ATOM 632 C CA . PHE A 1 81 ? 19.588 4.515 -28.252 1.00 74.88 81 PHE A CA 1
ATOM 633 C C . PHE A 1 81 ? 20.116 3.090 -28.061 1.00 74.88 81 PHE A C 1
ATOM 635 O O . PHE A 1 81 ? 20.112 2.585 -26.939 1.00 74.88 81 PHE A O 1
ATOM 642 N N . ALA A 1 82 ? 20.604 2.443 -29.124 1.00 76.38 82 ALA A N 1
ATOM 643 C CA . ALA A 1 82 ? 21.123 1.079 -29.055 1.00 76.38 82 ALA A CA 1
ATOM 644 C C . ALA A 1 82 ? 22.343 0.979 -28.124 1.00 76.38 82 ALA A C 1
ATOM 646 O O . ALA A 1 82 ? 22.416 0.080 -27.286 1.00 76.38 82 ALA A O 1
ATOM 647 N N . LEU A 1 83 ? 23.268 1.935 -28.218 1.00 75.12 83 LEU A N 1
ATOM 648 C CA . LEU A 1 83 ? 24.477 1.976 -27.398 1.00 75.12 83 LEU A CA 1
ATOM 649 C C . LEU A 1 83 ? 24.166 2.269 -25.921 1.00 75.12 83 LEU A C 1
ATOM 651 O O . LEU A 1 83 ? 24.668 1.583 -25.030 1.00 75.12 83 LEU A O 1
ATOM 655 N N . ALA A 1 84 ? 23.287 3.241 -25.659 1.00 76.50 84 ALA A N 1
ATOM 656 C CA . ALA A 1 84 ? 22.813 3.549 -24.311 1.00 76.50 84 ALA A CA 1
ATOM 657 C C . ALA A 1 84 ? 22.043 2.369 -23.694 1.00 76.50 84 ALA A C 1
ATOM 659 O O . ALA A 1 84 ? 22.228 2.060 -22.518 1.00 76.50 84 ALA A O 1
ATOM 660 N N . SER A 1 85 ? 21.234 1.664 -24.491 1.00 74.31 85 SER A N 1
ATOM 661 C CA . SER A 1 85 ? 20.498 0.478 -24.042 1.00 74.31 85 SER A CA 1
ATOM 662 C C . SER A 1 85 ? 21.434 -0.647 -23.610 1.00 74.31 85 SER A C 1
ATOM 664 O O . SER A 1 85 ? 21.178 -1.286 -22.596 1.00 74.31 85 SER A O 1
ATOM 666 N N . ILE A 1 86 ? 22.553 -0.860 -24.314 1.00 83.94 86 ILE A N 1
ATOM 667 C CA . ILE A 1 86 ? 23.562 -1.855 -23.909 1.00 83.94 86 ILE A CA 1
ATOM 668 C C . ILE A 1 86 ? 24.122 -1.523 -22.521 1.00 83.94 86 ILE A C 1
ATOM 670 O O . ILE A 1 86 ? 24.220 -2.409 -21.674 1.00 83.94 86 ILE A O 1
ATOM 674 N N . LEU A 1 87 ? 24.456 -0.256 -22.258 1.00 80.00 87 LEU A N 1
ATOM 675 C CA . LEU A 1 87 ? 24.951 0.161 -20.942 1.00 80.00 87 LEU A CA 1
ATOM 676 C C . LEU A 1 87 ? 23.910 -0.028 -19.838 1.00 80.00 87 LEU A C 1
ATOM 678 O O . LEU A 1 87 ? 24.250 -0.483 -18.745 1.00 80.00 87 LEU A O 1
ATOM 682 N N . VAL A 1 88 ? 22.651 0.307 -20.125 1.00 83.50 88 VAL A N 1
ATOM 683 C CA . VAL A 1 88 ? 21.542 0.081 -19.195 1.00 83.50 88 VAL A CA 1
ATOM 684 C C . VAL A 1 88 ? 21.362 -1.407 -18.923 1.00 83.50 88 VAL A C 1
ATOM 686 O O . VAL A 1 88 ? 21.241 -1.782 -17.764 1.00 83.50 88 VAL A O 1
ATOM 689 N N . GLU A 1 89 ? 21.416 -2.273 -19.934 1.00 83.31 89 GLU A N 1
ATOM 690 C CA . GLU A 1 89 ? 21.305 -3.722 -19.736 1.00 83.31 89 GLU A CA 1
ATOM 691 C C . GLU A 1 89 ? 22.454 -4.283 -18.893 1.00 83.31 89 GLU A C 1
ATOM 693 O O . GLU A 1 89 ? 22.215 -5.101 -18.005 1.00 83.31 89 GLU A O 1
ATOM 698 N N . VAL A 1 90 ? 23.686 -3.802 -19.086 1.00 85.12 90 VAL A N 1
ATOM 699 C CA . VAL A 1 90 ? 24.818 -4.170 -18.221 1.00 85.12 90 VAL A CA 1
ATOM 700 C C . VAL A 1 90 ? 24.553 -3.747 -16.775 1.00 85.12 90 VAL A C 1
ATOM 702 O O . VAL A 1 90 ? 24.677 -4.571 -15.868 1.00 85.12 90 VAL A O 1
ATOM 705 N N . GLY A 1 91 ? 24.129 -2.499 -16.548 1.00 81.81 91 GLY A N 1
ATOM 706 C CA . GLY A 1 91 ? 23.756 -2.022 -15.213 1.00 81.81 91 GLY A CA 1
ATOM 707 C C . GLY A 1 91 ? 22.618 -2.845 -14.603 1.00 81.81 91 GLY A C 1
ATOM 708 O O . GLY A 1 91 ? 22.672 -3.212 -13.432 1.00 81.81 91 GLY A O 1
ATOM 709 N N . ARG A 1 92 ? 21.625 -3.222 -15.415 1.00 79.38 92 ARG A N 1
ATOM 710 C CA . ARG A 1 92 ? 20.476 -4.024 -14.989 1.00 79.38 92 ARG A CA 1
ATOM 711 C C . ARG A 1 92 ? 20.910 -5.417 -14.557 1.00 79.38 92 ARG A C 1
ATOM 713 O O . ARG A 1 92 ? 20.473 -5.877 -13.507 1.00 79.38 92 ARG A O 1
ATOM 720 N N . VAL A 1 93 ? 21.777 -6.080 -15.321 1.00 80.19 93 VAL A N 1
ATOM 721 C CA . VAL A 1 93 ? 22.320 -7.404 -14.974 1.00 80.19 93 VAL A CA 1
ATOM 722 C C . VAL A 1 93 ? 23.134 -7.341 -13.685 1.00 80.19 93 VAL A C 1
ATOM 724 O O . VAL A 1 93 ? 22.988 -8.220 -12.841 1.00 80.19 93 VAL A O 1
ATOM 727 N N . VAL A 1 94 ? 23.941 -6.297 -13.488 1.00 78.50 94 VAL A N 1
ATOM 728 C CA . VAL A 1 94 ? 24.739 -6.145 -12.263 1.00 78.50 94 VAL A CA 1
ATOM 729 C C . VAL A 1 94 ? 23.855 -5.870 -11.042 1.00 78.50 94 VAL A C 1
ATOM 731 O O . VAL A 1 94 ? 24.055 -6.496 -10.003 1.00 78.50 94 VAL A O 1
ATOM 734 N N . SER A 1 95 ? 22.855 -4.992 -11.161 1.00 74.00 95 SER A N 1
ATOM 735 C CA . SER A 1 95 ? 21.943 -4.666 -10.056 1.00 74.00 95 SER A CA 1
ATOM 736 C C . SER A 1 95 ? 20.980 -5.809 -9.711 1.00 74.00 95 SER A C 1
ATOM 738 O O . SER A 1 95 ? 20.778 -6.117 -8.541 1.00 74.00 95 SER A O 1
ATOM 740 N N . SER A 1 96 ? 20.389 -6.465 -10.715 1.00 65.81 96 SER A N 1
ATOM 741 C CA . SER A 1 96 ? 19.312 -7.450 -10.507 1.00 65.81 96 SER A CA 1
ATOM 742 C C . SER A 1 96 ? 19.762 -8.913 -10.567 1.00 65.81 96 SER A C 1
ATOM 744 O O . SER A 1 96 ? 19.158 -9.761 -9.912 1.00 65.81 96 SER A O 1
ATOM 746 N N . GLY A 1 97 ? 20.831 -9.223 -11.306 1.00 61.62 97 GLY A N 1
ATOM 747 C CA . GLY A 1 97 ? 21.243 -10.597 -11.612 1.00 61.62 97 GLY A CA 1
ATOM 748 C C . GLY A 1 97 ? 21.985 -11.329 -10.491 1.00 61.62 97 GLY A C 1
ATOM 749 O O . GLY A 1 97 ? 22.093 -12.547 -10.544 1.00 61.62 97 GLY A O 1
ATOM 750 N N . GLY A 1 98 ? 22.497 -10.623 -9.477 1.00 63.72 98 GLY A N 1
ATOM 751 C CA . GLY A 1 98 ? 23.203 -11.244 -8.345 1.00 63.72 98 GLY A CA 1
ATOM 752 C C . GLY A 1 98 ? 22.378 -11.338 -7.060 1.00 63.72 98 GLY A C 1
ATOM 753 O O . GLY A 1 98 ? 22.512 -12.299 -6.305 1.00 63.72 98 GLY A O 1
ATOM 754 N N . LEU A 1 99 ? 21.526 -10.342 -6.806 1.00 67.06 99 LEU A N 1
ATOM 755 C CA . LEU A 1 99 ? 20.823 -10.199 -5.531 1.00 67.06 99 LEU A CA 1
ATOM 756 C C . LEU A 1 99 ? 19.471 -10.924 -5.506 1.00 67.06 99 LEU A C 1
ATOM 758 O O . LEU A 1 99 ? 19.161 -11.576 -4.512 1.00 67.06 99 LEU A O 1
ATOM 762 N N . GLY A 1 100 ? 18.701 -10.897 -6.600 1.00 62.56 100 GLY A N 1
ATOM 763 C CA . GLY A 1 100 ? 17.401 -11.582 -6.667 1.00 62.56 100 GLY A CA 1
ATOM 764 C C . GLY A 1 100 ? 17.518 -13.105 -6.521 1.00 62.56 100 GLY A C 1
ATOM 765 O O . GLY A 1 100 ? 16.774 -13.721 -5.760 1.00 62.56 100 GLY A O 1
ATOM 766 N N . ASP A 1 101 ? 18.520 -13.708 -7.165 1.00 60.62 101 ASP A N 1
ATOM 767 C CA . ASP A 1 101 ? 18.812 -15.142 -7.039 1.00 60.62 101 ASP A CA 1
ATOM 768 C C . ASP A 1 101 ? 19.316 -15.523 -5.638 1.00 60.62 101 ASP A C 1
ATOM 770 O O . ASP A 1 101 ? 19.088 -16.646 -5.179 1.00 60.62 101 ASP A O 1
ATOM 774 N N . ALA A 1 102 ? 19.990 -14.598 -4.944 1.00 62.66 102 ALA A N 1
ATOM 775 C CA . ALA A 1 102 ? 20.436 -14.797 -3.569 1.00 62.66 102 ALA A CA 1
ATOM 776 C C . ALA A 1 102 ? 19.254 -14.796 -2.585 1.00 62.66 102 ALA A C 1
ATOM 778 O O . ALA A 1 102 ? 19.205 -15.664 -1.715 1.00 62.66 102 ALA A O 1
ATOM 779 N N . VAL A 1 103 ? 18.280 -13.896 -2.774 1.00 62.66 103 VAL A N 1
ATOM 780 C CA . VAL A 1 103 ? 17.035 -13.829 -1.984 1.00 62.66 103 VAL A CA 1
ATOM 781 C C . VAL A 1 103 ? 16.171 -15.076 -2.202 1.00 62.66 103 VAL A C 1
ATOM 783 O O . VAL A 1 103 ? 15.718 -15.697 -1.245 1.00 62.66 103 VAL A O 1
ATOM 786 N N . ILE A 1 104 ? 16.008 -15.529 -3.450 1.00 60.50 104 ILE A N 1
ATOM 787 C CA . ILE A 1 104 ? 15.210 -16.731 -3.760 1.00 60.50 104 ILE A CA 1
ATOM 788 C C . ILE A 1 104 ? 15.843 -18.011 -3.177 1.00 60.50 104 ILE A C 1
ATOM 790 O O . ILE A 1 104 ? 15.138 -18.976 -2.877 1.00 60.50 104 ILE A O 1
ATOM 794 N N . ARG A 1 105 ? 17.174 -18.050 -3.018 1.00 52.47 105 ARG A N 1
ATOM 795 C CA . ARG A 1 105 ? 17.897 -19.215 -2.474 1.00 52.47 105 ARG A CA 1
ATOM 796 C C . ARG A 1 105 ? 17.995 -19.240 -0.949 1.00 52.47 105 ARG A C 1
ATOM 798 O O . ARG A 1 105 ? 18.293 -20.305 -0.404 1.00 52.47 105 ARG A O 1
ATOM 805 N N . SER A 1 106 ? 17.770 -18.129 -0.252 1.00 61.06 106 SER A N 1
ATOM 806 C CA . SER A 1 106 ? 17.811 -18.105 1.213 1.00 61.06 106 SER A CA 1
ATOM 807 C C . SER A 1 106 ? 16.559 -18.744 1.818 1.00 61.06 106 SER A C 1
ATOM 809 O O . SER A 1 106 ? 15.443 -18.318 1.547 1.00 61.06 106 SER A O 1
ATOM 811 N N . GLN A 1 107 ? 16.746 -19.775 2.650 1.00 55.00 107 GLN A N 1
ATOM 812 C CA . GLN A 1 107 ? 15.643 -20.471 3.333 1.00 55.00 107 GLN A CA 1
ATOM 813 C C . GLN A 1 107 ? 15.126 -19.732 4.578 1.00 55.00 107 GLN A C 1
ATOM 815 O O . GLN A 1 107 ? 14.020 -20.012 5.033 1.00 55.00 107 GLN A O 1
ATOM 820 N N . GLU A 1 108 ? 15.894 -18.772 5.098 1.00 53.00 108 GLU A N 1
ATOM 821 C CA . GLU A 1 108 ? 15.510 -17.893 6.203 1.00 53.00 108 GLU A CA 1
ATOM 822 C C . GLU A 1 108 ? 15.742 -16.444 5.771 1.00 53.00 108 GLU A C 1
ATOM 824 O O . GLU A 1 108 ? 16.871 -15.956 5.724 1.00 53.00 108 GLU A O 1
ATOM 829 N N . LEU A 1 109 ? 14.659 -15.776 5.382 1.00 59.06 109 LEU A N 1
ATOM 830 C CA . LEU A 1 109 ? 14.662 -14.365 5.025 1.00 59.06 109 LEU A CA 1
ATOM 831 C C . LEU A 1 109 ? 14.517 -13.546 6.311 1.00 59.06 109 LEU A C 1
ATOM 833 O O . LEU A 1 109 ? 13.445 -13.511 6.913 1.00 59.06 109 LEU A O 1
ATOM 837 N N . ASP A 1 110 ? 15.612 -12.932 6.757 1.00 67.25 110 ASP A N 1
ATOM 838 C CA . ASP A 1 110 ? 15.598 -11.934 7.830 1.00 67.25 110 ASP A CA 1
ATOM 839 C C . ASP A 1 110 ? 15.304 -10.545 7.234 1.00 67.25 110 ASP A C 1
ATOM 841 O O . ASP A 1 110 ? 15.860 -10.175 6.195 1.00 67.25 110 ASP A O 1
ATOM 845 N N . ASP A 1 111 ? 14.483 -9.735 7.906 1.00 62.97 111 ASP A N 1
ATOM 846 C CA . ASP A 1 111 ? 14.094 -8.387 7.456 1.00 62.97 111 ASP A CA 1
ATOM 847 C C . ASP A 1 111 ? 15.322 -7.493 7.221 1.00 62.97 111 ASP A C 1
ATOM 849 O O . ASP A 1 111 ? 15.342 -6.621 6.344 1.00 62.97 111 ASP A O 1
ATOM 853 N N . ARG A 1 112 ? 16.387 -7.723 8.002 1.00 69.62 112 ARG A N 1
ATOM 854 C CA . ARG A 1 112 ? 17.667 -7.027 7.856 1.00 69.62 112 ARG A CA 1
ATOM 855 C C . ARG A 1 112 ? 18.406 -7.444 6.586 1.00 69.62 112 ARG A C 1
ATOM 857 O O . ARG A 1 112 ? 19.031 -6.588 5.960 1.00 69.62 112 ARG A O 1
ATOM 864 N N . PHE A 1 113 ? 18.336 -8.716 6.196 1.00 70.94 113 PHE A N 1
ATOM 865 C CA . PHE A 1 113 ? 18.944 -9.213 4.963 1.00 70.94 113 PHE A CA 1
ATOM 866 C C . PHE A 1 113 ? 18.243 -8.609 3.746 1.00 70.94 113 PHE A C 1
ATOM 868 O O . PHE A 1 113 ? 18.909 -7.988 2.923 1.00 70.94 113 PHE A O 1
ATOM 875 N N . LEU A 1 114 ? 16.909 -8.655 3.710 1.00 70.00 114 LEU A N 1
ATOM 876 C CA . LEU A 1 114 ? 16.099 -8.029 2.659 1.00 70.00 114 LEU A CA 1
ATOM 877 C C . LEU A 1 114 ? 16.334 -6.520 2.562 1.00 70.00 114 LEU A C 1
ATOM 879 O O . LEU A 1 114 ? 16.595 -6.000 1.486 1.00 70.00 114 LEU A O 1
ATOM 883 N N . SER A 1 115 ? 16.338 -5.809 3.694 1.00 72.56 115 SER A N 1
ATOM 884 C CA . SER A 1 115 ? 16.627 -4.368 3.703 1.00 72.56 115 SER A CA 1
ATOM 885 C C . SER A 1 115 ? 18.033 -4.064 3.178 1.00 72.56 115 SER A C 1
ATOM 887 O O . SER A 1 115 ? 18.234 -3.074 2.479 1.00 72.56 115 SER A O 1
ATOM 889 N N . THR A 1 116 ? 19.018 -4.905 3.504 1.00 79.19 116 THR A N 1
ATOM 890 C CA . THR A 1 116 ? 20.398 -4.744 3.025 1.00 79.19 116 THR A CA 1
ATOM 891 C C . THR A 1 116 ? 20.487 -4.992 1.523 1.00 79.19 116 THR A C 1
ATOM 893 O O . THR A 1 116 ? 21.125 -4.209 0.825 1.00 79.19 116 THR A O 1
ATOM 896 N N . VAL A 1 117 ? 19.825 -6.040 1.028 1.00 78.19 117 VAL A N 1
ATOM 897 C CA . VAL A 1 117 ? 19.730 -6.370 -0.399 1.00 78.19 117 VAL A CA 1
ATOM 898 C C . VAL A 1 117 ? 19.050 -5.230 -1.157 1.00 78.19 117 VAL A C 1
ATOM 900 O O . VAL A 1 117 ? 19.636 -4.725 -2.111 1.00 78.19 117 VAL A O 1
ATOM 903 N N . PHE A 1 118 ? 17.931 -4.712 -0.650 1.00 76.75 118 PHE A N 1
ATOM 904 C CA . PHE A 1 118 ? 17.231 -3.567 -1.221 1.00 76.75 118 PHE A CA 1
ATOM 905 C C . PHE A 1 118 ? 18.110 -2.315 -1.299 1.00 76.75 118 PHE A C 1
ATOM 907 O O . PHE A 1 118 ? 18.268 -1.733 -2.372 1.00 76.75 118 PHE A O 1
ATOM 914 N N . TRP A 1 119 ? 18.701 -1.882 -0.177 1.00 81.69 119 TRP A N 1
ATOM 915 C CA . TRP A 1 119 ? 19.530 -0.671 -0.155 1.00 81.69 119 TRP A CA 1
ATOM 916 C C . TRP A 1 119 ? 20.776 -0.824 -1.026 1.00 81.69 119 TRP A C 1
ATOM 918 O O . TRP A 1 119 ? 21.177 0.137 -1.680 1.00 81.69 119 TRP A O 1
ATOM 928 N N . LEU A 1 120 ? 21.361 -2.023 -1.082 1.00 83.00 120 LEU A N 1
ATOM 929 C CA . LEU A 1 120 ? 22.491 -2.332 -1.952 1.00 83.00 120 LEU A CA 1
ATOM 930 C C . LEU A 1 120 ? 22.086 -2.299 -3.433 1.00 83.00 120 LEU A C 1
ATOM 932 O O . LEU A 1 120 ? 22.762 -1.656 -4.230 1.00 83.00 120 LEU A O 1
ATOM 936 N N . ASN A 1 121 ? 20.968 -2.922 -3.800 1.00 82.88 121 ASN A N 1
ATOM 937 C CA . ASN A 1 121 ? 20.423 -2.934 -5.159 1.00 82.88 121 ASN A CA 1
ATOM 938 C C . ASN A 1 121 ? 20.029 -1.520 -5.626 1.00 82.88 121 ASN A C 1
ATOM 940 O O . ASN A 1 121 ? 20.360 -1.099 -6.738 1.00 82.88 121 ASN A O 1
ATOM 944 N N . LEU A 1 122 ? 19.388 -0.737 -4.755 1.00 84.75 122 LEU A N 1
ATOM 945 C CA . LEU A 1 122 ? 19.047 0.658 -5.013 1.00 84.75 122 LEU A CA 1
ATOM 946 C C . LEU A 1 122 ? 20.303 1.526 -5.164 1.00 84.75 122 LEU A C 1
ATOM 948 O O . LEU A 1 122 ? 20.379 2.308 -6.110 1.00 84.75 122 LEU A O 1
ATOM 952 N N . ALA A 1 123 ? 21.303 1.362 -4.291 1.00 87.75 123 ALA A N 1
ATOM 953 C CA . ALA A 1 123 ? 22.572 2.084 -4.378 1.00 87.75 123 ALA A CA 1
ATOM 954 C C . ALA A 1 123 ? 23.351 1.736 -5.655 1.00 87.75 123 ALA A C 1
ATOM 956 O O . ALA A 1 123 ? 23.858 2.638 -6.318 1.00 87.75 123 ALA A O 1
ATOM 957 N N . LEU A 1 124 ? 23.404 0.456 -6.038 1.00 86.25 124 LEU A N 1
ATOM 958 C CA . LEU A 1 124 ? 24.016 0.010 -7.292 1.00 86.25 124 LEU A CA 1
ATOM 959 C C . LEU A 1 124 ? 23.277 0.590 -8.502 1.00 86.25 124 LEU A C 1
ATOM 961 O O . LEU A 1 124 ? 23.910 1.149 -9.393 1.00 86.25 124 LEU A O 1
ATOM 965 N N . SER A 1 125 ? 21.944 0.542 -8.506 1.00 86.19 125 SER A N 1
ATOM 966 C CA . SER A 1 125 ? 21.120 1.074 -9.599 1.00 86.19 125 SER A CA 1
ATOM 967 C C . SER A 1 125 ? 21.247 2.593 -9.745 1.00 86.19 125 SER A C 1
ATOM 969 O O . SER A 1 125 ? 21.384 3.090 -10.861 1.00 86.19 125 SER A O 1
ATOM 971 N N . LEU A 1 126 ? 21.274 3.332 -8.630 1.00 89.81 126 LEU A N 1
ATOM 972 C CA . LEU A 1 126 ? 21.564 4.771 -8.606 1.00 89.81 126 LEU A CA 1
ATOM 973 C C . LEU A 1 126 ? 22.992 5.068 -9.073 1.00 89.81 126 LEU A C 1
ATOM 975 O O . LEU A 1 126 ? 23.194 5.992 -9.856 1.00 89.81 126 LEU A O 1
ATOM 979 N N . GLY A 1 127 ? 23.971 4.279 -8.626 1.00 89.38 127 GLY A N 1
ATOM 980 C CA . GLY A 1 127 ? 25.368 4.409 -9.030 1.00 89.38 127 GLY A CA 1
ATOM 981 C C . GLY A 1 127 ? 25.550 4.216 -10.534 1.00 89.38 127 GLY A C 1
ATOM 982 O O . GLY A 1 127 ? 26.153 5.061 -11.190 1.00 89.38 127 GLY A O 1
ATOM 983 N N . PHE A 1 128 ? 24.969 3.162 -11.110 1.00 88.75 128 PHE A N 1
ATOM 984 C CA . PHE A 1 128 ? 24.998 2.933 -12.556 1.00 88.75 128 PHE A CA 1
ATOM 985 C C . PHE A 1 128 ? 24.244 4.013 -13.333 1.00 88.75 128 PHE A C 1
ATOM 987 O O . PHE A 1 128 ? 24.773 4.512 -14.323 1.00 88.75 128 PHE A O 1
ATOM 994 N N . ALA A 1 129 ? 23.060 4.428 -12.876 1.00 88.19 129 ALA A N 1
ATOM 995 C CA . ALA A 1 129 ? 22.328 5.528 -13.501 1.00 88.19 129 ALA A CA 1
ATOM 996 C C . ALA A 1 129 ? 23.153 6.826 -13.508 1.00 88.19 129 ALA A C 1
ATOM 998 O O . ALA A 1 129 ? 23.218 7.514 -14.526 1.00 88.19 129 ALA A O 1
ATOM 999 N N . PHE A 1 130 ? 23.843 7.127 -12.404 1.00 90.19 130 PHE A N 1
ATOM 1000 C CA . PHE A 1 130 ? 24.735 8.278 -12.298 1.00 90.19 130 PHE A CA 1
ATOM 1001 C C . PHE A 1 130 ? 25.946 8.168 -13.234 1.00 90.19 130 PHE A C 1
ATOM 1003 O O . PHE A 1 130 ? 26.272 9.133 -13.921 1.00 90.19 130 PHE A O 1
ATOM 1010 N N . LEU A 1 131 ? 26.587 6.998 -13.320 1.00 89.38 131 LEU A N 1
ATOM 1011 C CA . LEU A 1 131 ? 27.708 6.769 -14.237 1.00 89.38 131 LEU A CA 1
ATOM 1012 C C . LEU A 1 131 ? 27.290 6.915 -15.706 1.00 89.38 131 LEU A C 1
ATOM 1014 O O . LEU A 1 131 ? 28.006 7.541 -16.485 1.00 89.38 131 LEU A O 1
ATOM 1018 N N . ILE A 1 132 ? 26.119 6.393 -16.082 1.00 85.75 132 ILE A N 1
ATOM 1019 C CA . ILE A 1 132 ? 25.566 6.542 -17.436 1.00 85.75 132 ILE A CA 1
ATOM 1020 C C . ILE A 1 132 ? 25.236 8.015 -17.717 1.00 85.75 132 ILE A C 1
ATOM 1022 O O . ILE A 1 132 ? 25.564 8.523 -18.788 1.00 85.75 132 ILE A O 1
ATOM 1026 N N . ALA A 1 133 ? 24.660 8.729 -16.746 1.00 85.94 133 ALA A N 1
ATOM 1027 C CA . ALA A 1 133 ? 24.394 10.161 -16.855 1.00 85.94 133 ALA A CA 1
ATOM 1028 C C . ALA A 1 133 ? 25.684 10.992 -17.001 1.00 85.94 133 ALA A C 1
ATOM 1030 O O . ALA A 1 133 ? 25.714 11.951 -17.771 1.00 85.94 133 ALA A O 1
ATOM 1031 N N . LEU A 1 134 ? 26.767 10.614 -16.313 1.00 86.88 134 LEU A N 1
ATOM 1032 C CA . LEU A 1 134 ? 28.072 11.270 -16.435 1.00 86.88 134 LEU A CA 1
ATOM 1033 C C . LEU A 1 134 ? 28.754 10.958 -17.775 1.00 86.88 134 LEU A C 1
ATOM 1035 O O . LEU A 1 134 ? 29.467 11.798 -18.318 1.00 86.88 134 LEU A O 1
ATOM 1039 N N . ALA A 1 135 ? 28.513 9.768 -18.327 1.00 83.88 135 ALA A N 1
ATOM 1040 C CA . ALA A 1 135 ? 29.000 9.379 -19.644 1.00 83.88 135 ALA A CA 1
ATOM 1041 C C . ALA A 1 135 ? 28.197 10.024 -20.791 1.00 83.88 135 ALA A C 1
ATOM 1043 O O . ALA A 1 135 ? 28.719 10.147 -21.897 1.00 83.88 135 ALA A O 1
ATOM 1044 N N . ALA A 1 136 ? 26.961 10.477 -20.550 1.00 81.62 136 ALA A N 1
ATOM 1045 C CA . ALA A 1 136 ? 26.096 11.112 -21.550 1.00 81.62 136 ALA A CA 1
ATOM 1046 C C . ALA A 1 136 ? 26.761 12.249 -22.366 1.00 81.62 136 ALA A C 1
ATOM 1048 O O . ALA A 1 136 ? 26.648 12.216 -23.590 1.00 81.62 136 ALA A O 1
ATOM 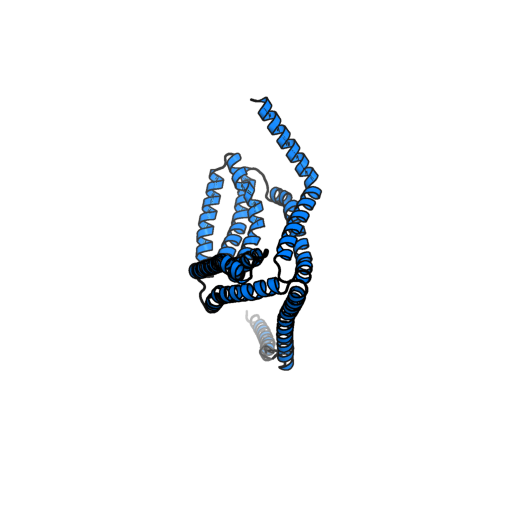1049 N N . PRO A 1 137 ? 27.498 13.217 -21.778 1.00 80.19 137 PRO A N 1
ATOM 1050 C CA . PRO A 1 137 ? 28.214 14.240 -22.551 1.00 80.19 137 PRO A CA 1
ATOM 1051 C C . PRO A 1 137 ? 29.360 13.687 -23.414 1.00 80.19 137 PRO A C 1
ATOM 1053 O O . PRO A 1 137 ? 29.652 14.254 -24.463 1.00 80.19 137 PRO A O 1
ATOM 1056 N N . ILE A 1 138 ? 29.990 12.576 -23.015 1.00 81.38 138 ILE A N 1
ATOM 1057 C CA . ILE A 1 138 ? 31.010 11.890 -23.829 1.00 81.38 138 ILE A CA 1
ATOM 1058 C C . ILE A 1 138 ? 30.343 11.227 -25.039 1.00 81.38 138 ILE A C 1
ATOM 1060 O O . ILE A 1 138 ? 30.856 11.283 -26.152 1.00 81.38 138 ILE A O 1
ATOM 1064 N N . TYR A 1 139 ? 29.160 10.642 -24.846 1.00 75.31 139 TYR A N 1
ATOM 1065 C CA . TYR A 1 139 ? 28.350 10.154 -25.959 1.00 75.31 139 TYR A CA 1
ATOM 1066 C C . TYR A 1 139 ? 27.917 11.298 -26.881 1.00 75.31 139 TYR A C 1
ATOM 1068 O O . TYR A 1 139 ? 28.022 11.172 -28.094 1.00 75.31 139 TYR A O 1
ATOM 1076 N N . ALA A 1 140 ? 27.512 12.441 -26.330 1.00 73.69 140 ALA A N 1
ATOM 1077 C CA . ALA A 1 140 ? 27.121 13.612 -27.113 1.00 73.69 140 ALA A CA 1
ATOM 1078 C C . ALA A 1 140 ? 28.233 14.107 -28.052 1.00 73.69 140 ALA A C 1
ATOM 1080 O O . ALA A 1 140 ? 27.959 14.488 -29.189 1.00 73.69 140 ALA A O 1
ATOM 1081 N N . SER A 1 141 ? 29.484 14.090 -27.580 1.00 77.00 141 SER A N 1
ATOM 1082 C CA . SER A 1 141 ? 30.638 14.552 -28.354 1.00 77.00 141 SER A CA 1
ATOM 1083 C C . SER A 1 141 ? 31.129 13.538 -29.388 1.00 77.00 141 SER A C 1
ATOM 1085 O O . SER A 1 141 ? 31.665 13.944 -30.412 1.00 77.00 141 SER A O 1
ATOM 1087 N N . LEU A 1 142 ? 30.918 12.234 -29.173 1.00 75.38 142 LEU A N 1
ATOM 1088 C CA . LEU A 1 142 ? 31.277 11.183 -30.137 1.00 75.38 142 LEU A CA 1
ATOM 1089 C C . LEU A 1 142 ? 30.368 11.144 -31.377 1.00 75.38 142 LEU A C 1
ATOM 1091 O O . LEU A 1 142 ? 30.781 10.620 -32.409 1.00 75.38 142 LEU A O 1
ATOM 1095 N N . PHE A 1 143 ? 29.144 11.670 -31.278 1.00 71.19 143 PHE A N 1
ATOM 1096 C CA . PHE A 1 143 ? 28.130 11.597 -32.338 1.00 71.19 143 PHE A CA 1
ATOM 1097 C C . PHE A 1 143 ? 27.843 12.943 -33.037 1.00 71.19 143 PHE A C 1
ATOM 1099 O O . PHE A 1 143 ? 26.886 13.017 -33.805 1.00 71.19 143 PHE A O 1
ATOM 1106 N N . ASP A 1 144 ? 28.685 13.965 -32.821 1.00 62.12 144 ASP A N 1
ATOM 1107 C CA . ASP A 1 144 ? 28.626 15.303 -33.443 1.00 62.12 144 ASP A CA 1
ATOM 1108 C C . ASP A 1 144 ? 27.215 15.940 -33.420 1.00 62.12 144 ASP A C 1
ATOM 1110 O O . ASP A 1 144 ? 26.462 15.884 -34.394 1.00 62.12 144 ASP A O 1
ATOM 1114 N N . ASN A 1 145 ? 26.889 16.598 -32.297 1.00 55.97 145 ASN A N 1
ATOM 1115 C CA . ASN A 1 145 ? 25.654 17.361 -32.041 1.00 55.97 145 ASN A CA 1
ATOM 1116 C C . ASN A 1 145 ? 24.359 16.543 -32.148 1.00 55.97 145 ASN A C 1
ATOM 1118 O O . ASN A 1 145 ? 23.567 16.704 -33.076 1.00 55.97 145 ASN A O 1
ATOM 1122 N N . VAL A 1 146 ? 24.111 15.702 -31.142 1.00 56.56 146 VAL A N 1
ATOM 1123 C CA . VAL A 1 146 ? 22.818 15.029 -30.979 1.00 56.56 146 VAL A CA 1
ATOM 1124 C C . VAL A 1 146 ? 21.961 15.813 -29.981 1.00 56.56 146 VAL A C 1
ATOM 1126 O O . VAL A 1 146 ? 22.190 15.743 -28.773 1.00 56.56 146 VAL A O 1
ATOM 1129 N N . ASP A 1 147 ? 20.937 16.515 -30.478 1.00 61.94 147 ASP A N 1
ATOM 1130 C CA . ASP A 1 147 ? 19.909 17.208 -29.671 1.00 61.94 147 ASP A CA 1
ATOM 1131 C C . ASP A 1 147 ? 19.190 16.259 -28.676 1.00 61.94 147 ASP A C 1
ATOM 1133 O O . ASP A 1 147 ? 18.598 16.668 -27.671 1.00 61.94 147 ASP A O 1
ATOM 1137 N N . ASN A 1 148 ? 19.309 14.950 -28.911 1.00 65.94 148 ASN A N 1
ATOM 1138 C CA . ASN A 1 148 ? 18.611 13.880 -28.208 1.00 65.94 148 ASN A CA 1
ATOM 1139 C C . ASN A 1 148 ? 19.411 13.212 -27.069 1.00 65.94 148 ASN A C 1
ATOM 1141 O O . ASN A 1 148 ? 19.061 12.117 -26.628 1.00 65.94 148 ASN A O 1
ATOM 1145 N N . VAL A 1 149 ? 20.436 13.873 -26.512 1.00 74.00 149 VAL A N 1
ATOM 1146 C CA . VAL A 1 149 ? 21.147 13.433 -25.282 1.00 74.00 149 VAL A CA 1
ATOM 1147 C C . VAL A 1 149 ? 20.196 13.097 -24.125 1.00 74.00 149 VAL A C 1
ATOM 1149 O O . VAL A 1 149 ? 20.466 12.202 -23.321 1.00 74.00 149 VAL A O 1
ATOM 1152 N N . HIS A 1 150 ? 19.045 13.767 -24.077 1.00 76.06 150 HIS A N 1
ATOM 1153 C CA . HIS A 1 150 ? 17.965 13.533 -23.121 1.00 76.06 150 HIS A CA 1
ATOM 1154 C C . HIS A 1 150 ? 17.492 12.067 -23.067 1.00 76.06 150 HIS A C 1
ATOM 1156 O O . HIS A 1 150 ? 17.083 11.600 -22.003 1.00 76.06 150 HIS A O 1
ATOM 1162 N N . ILE A 1 151 ? 17.614 11.313 -24.168 1.00 75.19 151 ILE A N 1
ATOM 1163 C CA . ILE A 1 151 ? 17.269 9.885 -24.236 1.00 75.19 151 ILE A CA 1
ATOM 1164 C C . ILE A 1 151 ? 18.170 9.054 -23.311 1.00 75.19 151 ILE A C 1
ATOM 1166 O O . ILE A 1 151 ? 17.686 8.130 -22.660 1.00 75.19 151 ILE A O 1
ATOM 1170 N N . ILE A 1 152 ? 19.457 9.400 -23.185 1.00 77.88 152 ILE A N 1
ATOM 1171 C CA . ILE A 1 152 ? 20.403 8.687 -22.311 1.00 77.88 152 ILE A CA 1
ATOM 1172 C C . ILE A 1 152 ? 20.018 8.880 -20.843 1.00 77.88 152 ILE A C 1
ATOM 1174 O O . ILE A 1 152 ? 20.016 7.919 -20.077 1.00 77.88 152 ILE A O 1
ATOM 1178 N N . TYR A 1 153 ? 19.641 10.101 -20.453 1.00 80.94 153 TYR A N 1
ATOM 1179 C CA . TYR A 1 153 ? 19.173 10.383 -19.094 1.00 80.94 153 TYR A CA 1
ATOM 1180 C C . TYR A 1 153 ? 17.856 9.661 -18.781 1.00 80.94 153 TYR A C 1
ATOM 1182 O O . TYR A 1 153 ? 17.710 9.096 -17.697 1.00 80.94 153 TYR A O 1
ATOM 1190 N N . ALA A 1 154 ? 16.921 9.625 -19.736 1.00 79.12 154 ALA A N 1
ATOM 1191 C CA . ALA A 1 154 ? 15.665 8.891 -19.592 1.00 79.12 154 ALA A CA 1
ATOM 1192 C C . ALA A 1 154 ? 15.897 7.377 -19.447 1.00 79.12 154 ALA A C 1
ATOM 1194 O O . ALA A 1 154 ? 15.312 6.742 -18.571 1.00 79.12 154 ALA A O 1
ATOM 1195 N N . LEU A 1 155 ? 16.800 6.810 -20.251 1.00 76.69 155 LEU A N 1
ATOM 1196 C CA . LEU A 1 155 ? 17.202 5.407 -20.169 1.00 76.69 155 LEU A CA 1
ATOM 1197 C C . LEU A 1 155 ? 17.917 5.091 -18.850 1.00 76.69 155 LEU A C 1
ATOM 1199 O O . LEU A 1 155 ? 17.602 4.086 -18.217 1.00 76.69 155 LEU A O 1
ATOM 1203 N N . ALA A 1 156 ? 18.814 5.958 -18.380 1.00 82.88 156 ALA A N 1
ATOM 1204 C CA . ALA A 1 156 ? 19.501 5.787 -17.100 1.00 82.88 156 ALA A CA 1
ATOM 1205 C C . ALA A 1 156 ? 18.521 5.736 -15.915 1.00 82.88 156 ALA A C 1
ATOM 1207 O O . ALA A 1 156 ? 18.725 4.966 -14.979 1.00 82.88 156 ALA A O 1
ATOM 1208 N N . LEU A 1 157 ? 17.428 6.505 -15.973 1.00 84.19 157 LEU A N 1
ATOM 1209 C CA . LEU A 1 157 ? 16.404 6.537 -14.926 1.00 84.19 157 LEU A CA 1
ATOM 1210 C C . LEU A 1 157 ? 15.618 5.219 -14.808 1.00 84.19 157 LEU A C 1
ATOM 1212 O O . LEU A 1 157 ? 15.059 4.929 -13.751 1.00 84.19 157 LEU A O 1
ATOM 1216 N N . THR A 1 158 ? 15.601 4.387 -15.851 1.00 80.50 158 THR A N 1
ATOM 1217 C CA . THR A 1 158 ? 14.912 3.086 -15.806 1.00 80.50 158 THR A CA 1
ATOM 1218 C C . THR A 1 158 ? 15.543 2.112 -14.803 1.00 80.50 158 THR A C 1
ATOM 1220 O O . THR A 1 158 ? 14.828 1.292 -14.229 1.00 80.50 158 THR A O 1
ATOM 1223 N N . LEU A 1 159 ? 16.846 2.241 -14.514 1.00 80.38 159 LEU A N 1
ATOM 1224 C CA . LEU A 1 159 ? 17.575 1.395 -13.559 1.00 80.38 159 LEU A CA 1
ATOM 1225 C C . LEU A 1 159 ? 17.042 1.512 -12.118 1.00 80.38 159 LEU A C 1
ATOM 1227 O O . LEU A 1 159 ? 16.585 0.502 -11.579 1.00 80.38 159 LEU A O 1
ATOM 1231 N N . PRO A 1 160 ? 17.045 2.701 -11.475 1.00 80.06 160 PRO A N 1
ATOM 1232 C CA . PRO A 1 160 ? 16.523 2.850 -10.119 1.00 80.06 160 PRO A CA 1
ATOM 1233 C C . PRO A 1 160 ? 15.009 2.630 -10.038 1.00 80.06 160 PRO A C 1
ATOM 1235 O O . PRO A 1 160 ? 14.515 2.247 -8.987 1.00 80.06 160 PRO A O 1
ATOM 1238 N N . LEU A 1 161 ? 14.257 2.839 -11.123 1.00 75.19 161 LEU A N 1
ATOM 1239 C CA . LEU A 1 161 ? 12.826 2.522 -11.142 1.00 75.19 161 LEU A CA 1
ATOM 1240 C C . LEU A 1 161 ? 12.574 1.007 -11.176 1.00 75.19 161 LEU A C 1
ATOM 1242 O O . LEU A 1 161 ? 11.637 0.527 -10.541 1.00 75.19 161 LEU A O 1
ATOM 1246 N N . GLY A 1 162 ? 13.423 0.244 -11.868 1.00 68.81 162 GLY A N 1
ATOM 1247 C CA . GLY A 1 162 ? 13.339 -1.215 -11.922 1.00 68.81 162 GLY A CA 1
ATOM 1248 C C . GLY A 1 162 ? 13.667 -1.904 -10.593 1.00 68.81 162 GLY A C 1
ATOM 1249 O O . GLY A 1 162 ? 13.055 -2.923 -10.267 1.00 68.81 162 GLY A O 1
ATOM 1250 N N . SER A 1 163 ? 14.576 -1.341 -9.786 1.00 67.94 163 SER A N 1
ATOM 1251 C CA . SER A 1 163 ? 14.934 -1.909 -8.473 1.00 67.94 163 SER A CA 1
ATOM 1252 C C . SER A 1 163 ? 13.814 -1.789 -7.431 1.00 67.94 163 SER A C 1
ATOM 1254 O O . SER A 1 163 ? 13.758 -2.575 -6.488 1.00 67.94 163 SER A O 1
ATOM 1256 N N . LEU A 1 164 ? 12.861 -0.872 -7.631 1.00 67.75 164 LEU A N 1
ATOM 1257 C CA . LEU A 1 164 ? 11.689 -0.700 -6.768 1.00 67.75 164 LEU A CA 1
ATOM 1258 C C . LEU A 1 164 ? 10.588 -1.754 -6.999 1.00 67.75 164 LEU A C 1
ATOM 1260 O O . LEU A 1 164 ? 9.577 -1.715 -6.310 1.00 67.75 164 LEU A O 1
ATOM 1264 N N . GLY A 1 165 ? 10.723 -2.669 -7.965 1.00 61.25 165 GLY A N 1
ATOM 1265 C CA . GLY A 1 165 ? 9.661 -3.625 -8.311 1.00 61.25 165 GLY A CA 1
ATOM 1266 C C . GLY A 1 165 ? 9.820 -5.019 -7.696 1.00 61.25 165 GLY A C 1
ATOM 1267 O O . GLY A 1 165 ? 8.885 -5.545 -7.095 1.00 61.25 165 GLY A O 1
ATOM 1268 N N . ALA A 1 166 ? 10.994 -5.636 -7.855 1.00 57.41 166 ALA A N 1
ATOM 1269 C CA . ALA A 1 166 ? 11.177 -7.064 -7.572 1.00 57.41 166 ALA A CA 1
ATOM 1270 C C . ALA A 1 166 ? 11.132 -7.409 -6.071 1.00 57.41 166 ALA A C 1
ATOM 1272 O O . ALA A 1 166 ? 10.571 -8.433 -5.692 1.00 57.41 166 ALA A O 1
ATOM 1273 N N . GLU A 1 167 ? 11.667 -6.540 -5.212 1.00 57.56 167 GLU A N 1
ATOM 1274 C CA . GLU A 1 167 ? 11.792 -6.818 -3.771 1.00 57.56 167 GLU A CA 1
ATOM 1275 C C . GLU A 1 167 ? 10.523 -6.496 -2.969 1.00 57.56 167 GLU A C 1
ATOM 1277 O O . GLU A 1 167 ? 10.330 -6.983 -1.859 1.00 57.56 167 GLU A O 1
ATOM 1282 N N . TRP A 1 168 ? 9.589 -5.741 -3.551 1.00 61.19 168 TRP A N 1
ATOM 1283 C CA . TRP A 1 168 ? 8.304 -5.425 -2.918 1.00 61.19 168 TRP A CA 1
ATOM 1284 C C . TRP A 1 168 ? 7.285 -6.562 -3.036 1.00 61.19 168 TRP A C 1
ATOM 1286 O O . TRP A 1 168 ? 6.221 -6.502 -2.416 1.00 61.19 168 TRP A O 1
ATOM 1296 N N . ALA A 1 169 ? 7.603 -7.621 -3.790 1.00 60.50 169 ALA A N 1
ATOM 1297 C CA . ALA A 1 169 ? 6.754 -8.801 -3.918 1.00 60.50 169 ALA A CA 1
ATOM 1298 C C . ALA A 1 169 ? 6.476 -9.462 -2.556 1.00 60.50 169 ALA A C 1
ATOM 1300 O O . ALA A 1 169 ? 5.353 -9.901 -2.305 1.00 60.50 169 ALA A O 1
ATOM 1301 N N . GLU A 1 170 ? 7.453 -9.462 -1.644 1.00 60.00 170 GLU A N 1
ATOM 1302 C CA . GLU A 1 170 ? 7.285 -10.003 -0.289 1.00 60.00 170 GLU A CA 1
ATOM 1303 C C . GLU A 1 170 ? 6.407 -9.121 0.610 1.00 60.00 170 GLU A C 1
ATOM 1305 O O . GLU A 1 170 ? 5.761 -9.619 1.534 1.00 60.00 170 GLU A O 1
ATOM 1310 N N . ALA A 1 171 ? 6.291 -7.824 0.306 1.00 62.81 171 ALA A N 1
ATOM 1311 C CA . ALA A 1 171 ? 5.399 -6.916 1.021 1.00 62.81 171 ALA A CA 1
ATOM 1312 C C . ALA A 1 171 ? 3.922 -7.118 0.638 1.00 62.81 171 ALA A C 1
ATOM 1314 O O . ALA A 1 171 ? 3.037 -6.821 1.441 1.00 62.81 171 ALA A O 1
ATOM 1315 N N . VAL A 1 172 ? 3.630 -7.671 -0.547 1.00 69.31 172 VAL A N 1
ATOM 1316 C CA . VAL A 1 172 ? 2.256 -7.901 -1.035 1.00 69.31 172 VAL A CA 1
ATOM 1317 C C . VAL A 1 172 ? 1.374 -8.655 -0.024 1.00 69.31 172 VAL A C 1
ATOM 1319 O O . VAL A 1 172 ? 0.321 -8.116 0.335 1.00 69.31 172 VAL A O 1
ATOM 1322 N N . PRO A 1 173 ? 1.745 -9.850 0.488 1.00 72.50 173 PRO A N 1
ATOM 1323 C CA . PRO A 1 173 ? 0.916 -10.567 1.464 1.00 72.50 173 PRO A CA 1
ATOM 1324 C C . PRO A 1 173 ? 0.737 -9.794 2.780 1.00 72.50 173 PRO A C 1
ATOM 1326 O O . PRO A 1 173 ? -0.320 -9.861 3.408 1.00 72.50 173 PRO A O 1
ATOM 1329 N N . VAL A 1 174 ? 1.737 -9.013 3.186 1.00 70.38 174 VAL A N 1
ATOM 1330 C CA . VAL A 1 174 ? 1.700 -8.190 4.404 1.00 70.38 174 VAL A CA 1
ATOM 1331 C C . VAL A 1 174 ? 0.693 -7.056 4.248 1.00 70.38 174 VAL A C 1
ATOM 1333 O O . VAL A 1 174 ? -0.162 -6.857 5.112 1.00 70.38 174 VAL A O 1
ATOM 1336 N N . THR A 1 175 ? 0.751 -6.336 3.127 1.00 72.44 175 THR A N 1
ATOM 1337 C CA . THR A 1 175 ? -0.178 -5.250 2.803 1.00 72.44 175 THR A CA 1
ATOM 1338 C C . THR A 1 175 ? -1.603 -5.771 2.655 1.00 72.44 175 THR A C 1
ATOM 1340 O O . THR A 1 175 ? -2.531 -5.142 3.163 1.00 72.44 175 THR A O 1
ATOM 1343 N N . GLN A 1 176 ? -1.792 -6.943 2.035 1.00 79.81 176 GLN A N 1
ATOM 1344 C CA . GLN A 1 176 ? -3.097 -7.608 1.977 1.00 79.81 176 GLN A CA 1
ATOM 1345 C C . GLN A 1 176 ? -3.639 -7.877 3.383 1.00 79.81 176 GLN A C 1
ATOM 1347 O O . GLN A 1 176 ? -4.792 -7.548 3.661 1.00 79.81 176 GLN A O 1
ATOM 1352 N N . MET A 1 177 ? -2.806 -8.385 4.295 1.00 78.06 177 MET A N 1
ATOM 1353 C CA . MET A 1 177 ? -3.227 -8.637 5.671 1.00 78.06 177 MET A CA 1
ATOM 1354 C C . MET A 1 177 ? -3.582 -7.336 6.399 1.00 78.06 177 MET A C 1
ATOM 1356 O O . MET A 1 177 ? -4.668 -7.221 6.963 1.00 78.06 177 MET A O 1
ATOM 1360 N N . LEU A 1 178 ? -2.727 -6.312 6.323 1.00 75.06 178 LEU A N 1
ATOM 1361 C CA . LEU A 1 178 ? -2.966 -5.012 6.959 1.00 75.06 178 LEU A CA 1
ATOM 1362 C C . LEU A 1 178 ? -4.178 -4.269 6.381 1.00 75.06 178 LEU A C 1
ATOM 1364 O O . LEU A 1 178 ? -4.833 -3.527 7.112 1.00 75.06 178 LEU A O 1
ATOM 1368 N N . SER A 1 179 ? -4.534 -4.496 5.114 1.00 81.94 179 SER A N 1
ATOM 1369 C CA . SER A 1 179 ? -5.733 -3.901 4.508 1.00 81.94 179 SER A CA 1
ATOM 1370 C C . SER A 1 179 ? -7.027 -4.305 5.231 1.00 81.94 179 SER A C 1
ATOM 1372 O O . SER A 1 179 ? -7.968 -3.514 5.312 1.00 81.94 179 SER A O 1
ATOM 1374 N N . LEU A 1 180 ? -7.053 -5.478 5.879 1.00 87.94 180 LEU A N 1
ATOM 1375 C CA . LEU A 1 180 ? -8.179 -5.927 6.706 1.00 87.94 180 LEU A CA 1
ATOM 1376 C C . LEU A 1 180 ? -8.385 -5.062 7.961 1.00 87.94 180 LEU A C 1
ATOM 1378 O O . LEU A 1 180 ? -9.437 -5.147 8.599 1.00 87.94 180 LEU A O 1
ATOM 1382 N N . MET A 1 181 ? -7.411 -4.219 8.321 1.00 80.25 181 MET A N 1
ATOM 1383 C CA . MET A 1 181 ? -7.491 -3.305 9.461 1.00 80.25 181 MET A CA 1
ATOM 1384 C C . MET A 1 181 ? -8.392 -2.092 9.200 1.00 80.25 181 MET A C 1
ATOM 1386 O O . MET A 1 181 ? -8.780 -1.419 10.153 1.00 80.25 181 MET A O 1
ATOM 1390 N N . VAL A 1 182 ? -8.771 -1.812 7.949 1.00 81.88 182 VAL A N 1
ATOM 1391 C CA . VAL A 1 182 ? -9.605 -0.645 7.608 1.00 81.88 182 VAL A CA 1
ATOM 1392 C C . VAL A 1 182 ? -10.903 -0.621 8.421 1.00 81.88 182 VAL A C 1
ATOM 1394 O O . VAL A 1 182 ? -11.277 0.429 8.937 1.00 81.88 182 VAL A O 1
ATOM 1397 N N . ILE A 1 183 ? -11.553 -1.771 8.619 1.00 85.19 183 ILE A N 1
ATOM 1398 C CA . ILE A 1 183 ? -12.804 -1.859 9.387 1.00 85.19 183 ILE A CA 1
ATOM 1399 C C . ILE A 1 183 ? -12.594 -1.435 10.852 1.00 85.19 183 ILE A C 1
ATOM 1401 O O . ILE A 1 183 ? -13.179 -0.428 11.256 1.00 85.19 183 ILE A O 1
ATOM 1405 N N . PRO A 1 184 ? -11.760 -2.114 11.667 1.00 87.50 184 PRO A N 1
ATOM 1406 C CA . PRO A 1 184 ? -11.566 -1.702 13.055 1.00 87.50 184 PRO A CA 1
ATOM 1407 C C . PRO A 1 184 ? -10.966 -0.296 13.163 1.00 87.50 184 PRO A C 1
ATOM 1409 O O . PRO A 1 184 ? -11.304 0.434 14.091 1.00 87.50 184 PRO A O 1
ATOM 1412 N N . PHE A 1 185 ? -10.132 0.128 12.210 1.00 81.06 185 PHE A N 1
ATOM 1413 C CA . PHE A 1 185 ? -9.586 1.483 12.195 1.00 81.06 185 PHE A CA 1
ATOM 1414 C C . PHE A 1 185 ? -10.690 2.541 12.080 1.00 81.06 185 PHE A C 1
ATOM 1416 O O . PHE A 1 185 ? -10.750 3.443 12.911 1.00 81.06 185 PHE A O 1
ATOM 1423 N N . VAL A 1 186 ? -11.609 2.392 11.121 1.00 80.81 186 VAL A N 1
ATOM 1424 C CA . VAL A 1 186 ? -12.730 3.323 10.907 1.00 80.81 186 VAL A CA 1
ATOM 1425 C C . VAL A 1 186 ? -13.642 3.402 12.133 1.00 80.81 186 VAL A C 1
ATOM 1427 O O . VAL A 1 186 ? -14.026 4.496 12.546 1.00 80.81 186 VAL A O 1
ATOM 1430 N N . PHE A 1 187 ? -13.948 2.264 12.761 1.00 83.50 187 PHE A N 1
ATOM 1431 C CA . PHE A 1 187 ? -14.779 2.246 13.967 1.00 83.50 187 PHE A CA 1
ATOM 1432 C C . PHE A 1 187 ? -14.091 2.912 15.164 1.00 83.50 187 PHE A C 1
ATOM 1434 O O . PHE A 1 187 ? -14.748 3.592 15.952 1.00 83.50 187 PHE A O 1
ATOM 1441 N N . ASN A 1 188 ? -12.777 2.743 15.308 1.00 81.31 188 ASN A N 1
ATOM 1442 C CA . ASN A 1 188 ? -12.045 3.202 16.488 1.00 81.31 188 ASN A CA 1
ATOM 1443 C C . ASN A 1 188 ? -11.500 4.630 16.362 1.00 81.31 188 ASN A C 1
ATOM 1445 O O . ASN A 1 188 ? -11.209 5.252 17.386 1.00 81.31 188 ASN A O 1
ATOM 1449 N N . PHE A 1 189 ? -11.387 5.163 15.142 1.00 79.62 189 PHE A N 1
ATOM 1450 C CA . PHE A 1 189 ? -10.773 6.464 14.862 1.00 79.62 189 PHE A CA 1
ATOM 1451 C C . PHE A 1 189 ? -11.384 7.603 15.693 1.00 79.62 189 PHE A C 1
ATOM 1453 O O . PHE A 1 189 ? -10.667 8.431 16.252 1.00 79.62 189 PHE A O 1
ATOM 1460 N N . PHE A 1 190 ? -12.711 7.609 15.847 1.00 75.00 190 PHE A N 1
ATOM 1461 C CA . PHE A 1 190 ? -13.430 8.667 16.562 1.00 75.00 190 PHE A CA 1
ATOM 1462 C C . PHE A 1 190 ? -13.558 8.431 18.071 1.00 75.00 190 PHE A C 1
ATOM 1464 O O . PHE A 1 190 ? -13.863 9.369 18.807 1.00 75.00 190 PHE A O 1
ATOM 1471 N N . CYS A 1 191 ? -13.293 7.217 18.566 1.00 72.31 191 CYS A N 1
ATOM 1472 C CA . CYS A 1 191 ? -13.473 6.895 19.982 1.00 72.31 191 CYS A CA 1
ATOM 1473 C C . CYS A 1 191 ? -12.532 7.701 20.890 1.00 72.31 191 CYS A C 1
ATOM 1475 O O . CYS A 1 191 ? -12.966 8.220 21.917 1.00 72.31 191 CYS A O 1
ATOM 1477 N N . GLY A 1 192 ? -11.254 7.822 20.513 1.00 68.44 192 GLY A N 1
ATOM 1478 C CA . GLY A 1 192 ? -10.245 8.539 21.303 1.00 68.44 192 GLY A CA 1
ATOM 1479 C C . GLY A 1 192 ? -10.553 10.035 21.461 1.00 68.44 192 GLY A C 1
ATOM 1480 O O . GLY A 1 192 ? -10.648 10.514 22.597 1.00 68.44 192 GLY A O 1
ATOM 1481 N N . PRO A 1 193 ? -10.760 10.775 20.353 1.00 72.38 193 PRO A N 1
ATOM 1482 C CA . PRO A 1 193 ? -11.150 12.181 20.407 1.00 72.38 193 PRO A CA 1
ATOM 1483 C C . PRO A 1 193 ? -12.482 12.416 21.128 1.00 72.38 193 PRO A C 1
ATOM 1485 O O . PRO A 1 193 ? -12.564 13.330 21.945 1.00 72.38 193 PRO A O 1
ATOM 1488 N N . ALA A 1 194 ? -13.500 11.576 20.894 1.00 73.69 194 ALA A N 1
ATOM 1489 C CA . ALA A 1 194 ? -14.808 11.724 21.535 1.00 73.69 194 ALA A CA 1
ATOM 1490 C C . ALA A 1 194 ? -14.726 11.583 23.064 1.00 73.69 194 ALA A C 1
ATOM 1492 O O . ALA A 1 194 ? -15.234 12.431 23.793 1.00 73.69 194 ALA A O 1
ATOM 1493 N N . LEU A 1 195 ? -14.034 10.554 23.568 1.00 71.19 195 LEU A N 1
ATOM 1494 C CA . LEU A 1 195 ? -13.873 10.345 25.012 1.00 71.19 195 LEU A CA 1
ATOM 1495 C C . LEU A 1 195 ? -13.031 11.443 25.672 1.00 71.19 195 LEU A C 1
ATOM 1497 O O . LEU A 1 195 ? -13.355 11.886 26.774 1.00 71.19 195 LEU A O 1
ATOM 1501 N N . THR A 1 196 ? -11.974 11.902 24.998 1.00 70.69 196 THR A N 1
ATOM 1502 C CA . THR A 1 196 ? -11.128 12.996 25.496 1.00 70.69 196 THR A CA 1
ATOM 1503 C C . THR A 1 196 ? -11.911 14.309 25.574 1.00 70.69 196 THR A C 1
ATOM 1505 O O . THR A 1 196 ? -11.858 14.990 26.595 1.00 70.69 196 THR A O 1
ATOM 1508 N N . ALA A 1 197 ? -12.694 14.636 24.541 1.00 70.88 197 ALA A N 1
ATOM 1509 C CA . ALA A 1 197 ? -13.522 15.842 24.511 1.00 70.88 197 ALA A CA 1
ATOM 1510 C C . ALA A 1 197 ? -14.631 15.834 25.578 1.00 70.88 197 ALA A C 1
ATOM 1512 O O . ALA A 1 197 ? -15.006 16.886 26.087 1.00 70.88 197 ALA A O 1
ATOM 1513 N N . SER A 1 198 ? -15.134 14.655 25.950 1.00 73.81 198 SER A N 1
ATOM 1514 C CA . SER A 1 198 ? -16.168 14.487 26.978 1.00 73.81 198 SER A CA 1
ATOM 1515 C C . SER A 1 198 ? -15.626 14.265 28.397 1.00 73.81 198 SER A C 1
ATOM 1517 O O . SER A 1 198 ? -16.356 13.781 29.257 1.00 73.81 198 SER A O 1
ATOM 1519 N N . ASN A 1 199 ? -14.367 14.630 28.664 1.00 76.12 199 ASN A N 1
ATOM 1520 C CA . ASN A 1 199 ? -13.732 14.555 29.986 1.00 76.12 199 ASN A CA 1
ATOM 1521 C C . ASN A 1 199 ? -13.571 13.122 30.553 1.00 76.12 199 ASN A C 1
ATOM 1523 O O . ASN A 1 199 ? -13.614 12.911 31.765 1.00 76.12 199 ASN A O 1
ATOM 1527 N N . TYR A 1 200 ? -13.330 12.129 29.683 1.00 75.25 200 TYR A N 1
ATOM 1528 C CA . TYR A 1 200 ? -13.018 10.740 30.066 1.00 75.25 200 TYR A CA 1
ATOM 1529 C C . TYR A 1 200 ? -11.620 10.255 29.612 1.00 75.25 200 TYR A C 1
ATOM 1531 O O 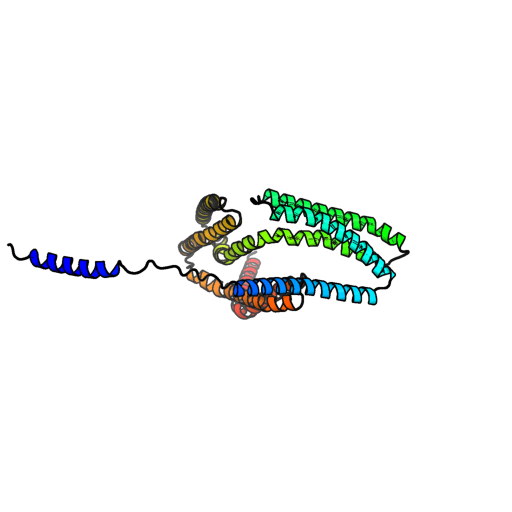. TYR A 1 200 ? -11.500 9.162 29.046 1.00 75.25 200 TYR A O 1
ATOM 1539 N N . PRO A 1 201 ? -10.522 10.991 29.879 1.00 71.62 201 PRO A N 1
ATOM 1540 C CA . PRO A 1 201 ? -9.177 10.579 29.458 1.00 71.62 201 PRO A CA 1
ATOM 1541 C C . PRO A 1 201 ? -8.684 9.301 30.161 1.00 71.62 201 PRO A C 1
ATOM 1543 O O . PRO A 1 201 ? -7.912 8.532 29.591 1.00 71.62 201 PRO A O 1
ATOM 1546 N N . SER A 1 202 ? -9.164 9.017 31.377 1.00 75.31 202 SER A N 1
ATOM 1547 C CA . SER A 1 202 ? -8.811 7.793 32.112 1.00 75.31 202 SER A CA 1
ATOM 1548 C C . SER A 1 202 ? -9.322 6.522 31.429 1.00 75.31 202 SER A C 1
ATOM 1550 O O . SER A 1 202 ? -8.706 5.466 31.550 1.00 75.31 202 SER A O 1
ATOM 1552 N N . GLU A 1 203 ? -10.421 6.608 30.677 1.00 76.00 203 GLU A N 1
ATOM 1553 C CA . GLU A 1 203 ? -10.945 5.485 29.899 1.00 76.00 203 GLU A CA 1
ATOM 1554 C C . GLU A 1 203 ? -10.094 5.234 28.648 1.00 76.00 203 GLU A C 1
ATOM 1556 O O . GLU A 1 203 ? -9.784 4.084 28.338 1.00 76.00 203 GLU A O 1
ATOM 1561 N N . VAL A 1 204 ? -9.625 6.298 27.989 1.00 71.75 204 VAL A N 1
ATOM 1562 C CA . VAL A 1 204 ? -8.663 6.202 26.878 1.00 71.75 204 VAL A CA 1
ATOM 1563 C C . VAL A 1 204 ? -7.368 5.532 27.346 1.00 71.75 204 VAL A C 1
ATOM 1565 O O . VAL A 1 204 ? -6.852 4.647 26.666 1.00 71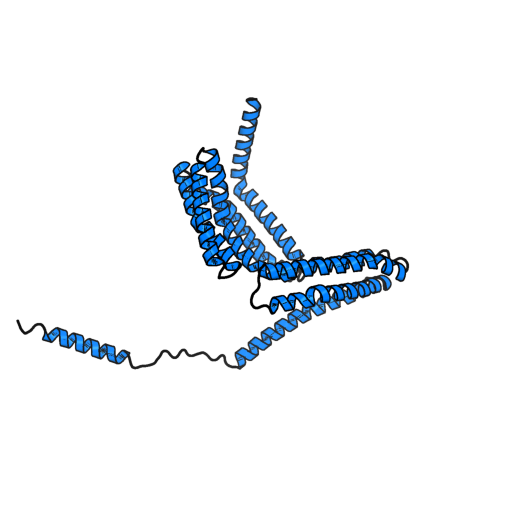.75 204 VAL A O 1
ATOM 1568 N N . LEU A 1 205 ? -6.888 5.879 28.545 1.00 73.62 205 LEU A N 1
ATOM 1569 C CA . LEU A 1 205 ? -5.693 5.269 29.127 1.00 73.62 205 LEU A CA 1
ATOM 1570 C C . LEU A 1 205 ? -5.872 3.765 29.400 1.00 73.62 205 LEU A C 1
ATOM 1572 O O . LEU A 1 205 ? -4.981 2.981 29.081 1.00 73.62 205 LEU A O 1
ATOM 1576 N N . LYS A 1 206 ? -7.024 3.330 29.933 1.00 77.44 206 LYS A N 1
ATOM 1577 C CA . LYS A 1 206 ? -7.308 1.894 30.139 1.00 77.44 206 LYS A CA 1
ATOM 1578 C C . LYS A 1 206 ? -7.315 1.122 28.823 1.00 77.44 206 LYS A C 1
ATOM 1580 O O . LYS A 1 206 ? -6.736 0.041 28.751 1.00 77.44 206 LYS A O 1
ATOM 1585 N N . VAL A 1 207 ? -7.935 1.681 27.782 1.00 78.06 207 VAL A N 1
ATOM 1586 C CA . VAL A 1 207 ? -7.919 1.089 26.435 1.00 78.06 207 VAL A CA 1
ATOM 1587 C C . VAL A 1 207 ? -6.490 0.963 25.923 1.00 78.06 207 VAL A C 1
ATOM 1589 O O . VAL A 1 207 ? -6.123 -0.100 25.431 1.00 78.06 207 VAL A O 1
ATOM 1592 N N . ALA A 1 208 ? -5.680 2.014 26.066 1.00 75.44 208 ALA A N 1
ATOM 1593 C CA . ALA A 1 208 ? -4.286 1.995 25.642 1.00 75.44 208 ALA A CA 1
ATOM 1594 C C . ALA A 1 208 ? -3.487 0.904 26.375 1.00 75.44 208 ALA A C 1
ATOM 1596 O O . ALA A 1 208 ? -2.759 0.152 25.735 1.00 75.44 208 ALA A O 1
ATOM 1597 N N . MET A 1 209 ? -3.685 0.739 27.687 1.00 78.62 209 MET A N 1
ATOM 1598 C CA . MET A 1 209 ? -3.038 -0.328 28.463 1.00 78.62 209 MET A CA 1
ATOM 1599 C C . MET A 1 209 ? -3.446 -1.726 27.981 1.00 78.62 209 MET A C 1
ATOM 1601 O O . MET A 1 209 ? -2.586 -2.578 27.760 1.00 78.62 209 MET A O 1
ATOM 1605 N N . VAL A 1 210 ? -4.742 -1.961 27.747 1.00 82.31 210 VAL A N 1
ATOM 1606 C CA . VAL A 1 210 ? -5.226 -3.239 27.193 1.00 82.31 210 VAL A CA 1
ATOM 1607 C C . VAL A 1 210 ? -4.650 -3.482 25.797 1.00 82.31 210 VAL A C 1
ATOM 1609 O O . VAL A 1 210 ? -4.216 -4.594 25.495 1.00 82.31 210 VAL A O 1
ATOM 1612 N N . GLN A 1 211 ? -4.596 -2.453 24.948 1.00 78.00 211 GLN A N 1
ATOM 1613 C CA . GLN A 1 211 ? -3.999 -2.548 23.618 1.00 78.00 211 GLN A CA 1
ATOM 1614 C C . GLN A 1 211 ? -2.511 -2.880 23.685 1.00 78.00 211 GLN A C 1
ATOM 1616 O O . GLN A 1 211 ? -2.079 -3.748 22.932 1.00 78.00 211 GLN A O 1
ATOM 1621 N N . LEU A 1 212 ? -1.744 -2.246 24.574 1.00 78.12 212 LEU A N 1
ATOM 1622 C CA . LEU A 1 212 ? -0.317 -2.518 24.752 1.00 78.12 212 LEU A CA 1
ATOM 1623 C C . LEU A 1 212 ? -0.081 -3.967 25.179 1.00 78.12 212 LEU A C 1
ATOM 1625 O O . LEU A 1 212 ? 0.663 -4.678 24.509 1.00 78.12 212 LEU A O 1
ATOM 1629 N N . LEU A 1 213 ? -0.774 -4.437 26.220 1.00 84.06 213 LEU A N 1
ATOM 1630 C CA . LEU A 1 213 ? -0.645 -5.816 26.705 1.00 84.06 213 LEU A CA 1
ATOM 1631 C C . LEU A 1 213 ? -1.024 -6.837 25.627 1.00 84.06 213 LEU A C 1
ATOM 1633 O O . LEU A 1 213 ? -0.287 -7.793 25.389 1.00 84.06 213 LEU A O 1
ATOM 1637 N N . THR A 1 214 ? -2.140 -6.605 24.929 1.00 80.50 214 THR A N 1
ATOM 1638 C CA . THR A 1 214 ? -2.589 -7.494 23.848 1.00 80.50 214 THR A CA 1
ATOM 1639 C C . THR A 1 214 ? -1.617 -7.454 22.666 1.00 80.50 214 THR A C 1
ATOM 1641 O O . THR A 1 214 ? -1.343 -8.490 22.077 1.00 80.50 214 THR A O 1
ATOM 1644 N N . THR A 1 215 ? -1.048 -6.288 22.334 1.00 78.00 215 THR A N 1
ATOM 1645 C CA . THR A 1 215 ? -0.035 -6.159 21.270 1.00 78.00 215 THR A CA 1
ATOM 1646 C C . THR A 1 215 ? 1.211 -6.953 21.618 1.00 78.00 215 THR A C 1
ATOM 1648 O O . THR A 1 215 ? 1.654 -7.751 20.804 1.00 78.00 215 THR A O 1
ATOM 1651 N N . ILE A 1 216 ? 1.749 -6.786 22.827 1.00 79.69 216 ILE A N 1
ATOM 1652 C CA . ILE A 1 216 ? 2.953 -7.498 23.264 1.00 79.69 216 ILE A CA 1
ATOM 1653 C C . ILE A 1 216 ? 2.718 -9.011 23.218 1.00 79.69 216 ILE A C 1
ATOM 1655 O O . ILE A 1 216 ? 3.523 -9.731 22.634 1.00 79.69 216 ILE A O 1
ATOM 1659 N N . LEU A 1 217 ? 1.592 -9.492 23.757 1.00 84.38 217 LEU A N 1
ATOM 1660 C CA . LEU A 1 217 ? 1.257 -10.917 23.766 1.00 84.38 217 LEU A CA 1
ATOM 1661 C C . LEU A 1 217 ? 1.072 -11.480 22.347 1.00 84.38 217 LEU A C 1
ATOM 1663 O O . LEU A 1 217 ? 1.669 -12.499 22.004 1.00 84.38 217 LEU A O 1
ATOM 1667 N N . CYS A 1 218 ? 0.263 -10.819 21.513 1.00 76.94 218 CYS A N 1
ATOM 1668 C CA . CYS A 1 218 ? -0.009 -11.261 20.146 1.00 76.94 218 CYS A CA 1
ATOM 1669 C C . CYS A 1 218 ? 1.257 -11.237 19.282 1.00 76.94 218 CYS A C 1
ATOM 1671 O O . CYS A 1 218 ? 1.511 -12.200 18.564 1.00 76.94 218 CYS A O 1
ATOM 1673 N N . THR A 1 219 ? 2.076 -10.188 19.386 1.00 73.62 219 THR A N 1
ATOM 1674 C CA . THR A 1 219 ? 3.344 -10.084 18.656 1.00 73.62 219 THR A CA 1
ATOM 1675 C C . THR A 1 219 ? 4.343 -11.133 19.134 1.00 73.62 219 THR A C 1
ATOM 1677 O O . THR A 1 219 ? 4.940 -11.801 18.300 1.00 73.62 219 THR A O 1
ATOM 1680 N N . TRP A 1 220 ? 4.483 -11.366 20.442 1.00 80.94 220 TRP A N 1
ATOM 1681 C CA . TRP A 1 220 ? 5.388 -12.397 20.965 1.00 80.94 220 TRP A CA 1
ATOM 1682 C C . TRP A 1 220 ? 5.046 -13.798 20.434 1.00 80.94 220 TRP A C 1
ATOM 1684 O O . TRP A 1 220 ? 5.930 -14.545 20.018 1.00 80.94 220 TRP A O 1
ATOM 1694 N N . ILE A 1 221 ? 3.752 -14.131 20.364 1.00 81.38 221 ILE A N 1
ATOM 1695 C CA . ILE A 1 221 ? 3.281 -15.403 19.796 1.00 81.38 221 ILE A CA 1
ATOM 1696 C C . ILE A 1 221 ? 3.487 -15.461 18.277 1.00 81.38 221 ILE A C 1
ATOM 1698 O O . ILE A 1 221 ? 3.695 -16.553 17.748 1.00 81.38 221 ILE A O 1
ATOM 1702 N N . ALA A 1 222 ? 3.390 -14.327 17.582 1.00 71.38 222 ALA A N 1
ATOM 1703 C CA . ALA A 1 222 ? 3.397 -14.250 16.125 1.00 71.38 222 ALA A CA 1
ATOM 1704 C C . ALA A 1 222 ? 4.794 -14.145 15.506 1.00 71.38 222 ALA A C 1
ATOM 1706 O O . ALA A 1 222 ? 5.006 -14.687 14.427 1.00 71.38 222 ALA A O 1
ATOM 1707 N N . VAL A 1 223 ? 5.753 -13.510 16.188 1.00 68.94 223 VAL A N 1
ATOM 1708 C CA . VAL A 1 223 ? 7.127 -13.310 15.687 1.00 68.94 223 VAL A CA 1
ATOM 1709 C C . VAL A 1 223 ? 7.801 -14.640 15.335 1.00 68.94 223 VAL A C 1
ATOM 1711 O O . VAL A 1 223 ? 8.494 -14.723 14.329 1.00 68.94 223 VAL A O 1
ATOM 1714 N N . ARG A 1 224 ? 7.518 -15.720 16.078 1.00 70.75 224 ARG A N 1
ATOM 1715 C CA . ARG A 1 224 ? 8.025 -17.076 15.775 1.00 70.75 224 ARG A CA 1
ATOM 1716 C C . ARG A 1 224 ? 7.483 -17.699 14.477 1.00 70.75 224 ARG A C 1
ATOM 1718 O O . ARG A 1 224 ? 7.944 -18.766 14.095 1.00 70.75 224 ARG A O 1
ATOM 1725 N N . PHE A 1 225 ? 6.488 -17.083 13.837 1.00 69.44 225 PHE A N 1
ATOM 1726 C CA . PHE A 1 225 ? 5.855 -17.558 12.601 1.00 69.44 225 PHE A CA 1
ATOM 1727 C C . PHE A 1 225 ? 6.104 -16.625 11.401 1.00 69.44 225 PHE A C 1
ATOM 1729 O O . PHE A 1 225 ? 5.508 -16.823 10.343 1.00 69.44 225 PHE A O 1
ATOM 1736 N N . GLY A 1 226 ? 6.964 -15.611 11.554 1.00 61.75 226 GLY A N 1
ATOM 1737 C CA . GLY A 1 226 ? 7.342 -14.681 10.486 1.00 61.75 226 GLY A CA 1
ATOM 1738 C C . GLY A 1 226 ? 6.470 -13.423 10.373 1.00 61.75 226 GLY A C 1
ATOM 1739 O O . GLY A 1 226 ? 5.502 -13.218 11.111 1.00 61.75 226 GLY A O 1
ATOM 1740 N N . LEU A 1 227 ? 6.820 -12.550 9.425 1.00 64.25 227 LEU A N 1
ATOM 1741 C CA . LEU A 1 227 ? 6.303 -11.178 9.335 1.00 64.25 227 LEU A CA 1
ATOM 1742 C C . LEU A 1 227 ? 4.808 -11.094 8.964 1.00 64.25 227 LEU A C 1
ATOM 1744 O O . LEU A 1 227 ? 4.067 -10.290 9.535 1.00 64.25 227 LEU A O 1
ATOM 1748 N N . VAL A 1 228 ? 4.314 -11.974 8.086 1.00 69.25 228 VAL A N 1
ATOM 1749 C CA . VAL A 1 228 ? 2.875 -12.051 7.753 1.00 69.25 228 VAL A CA 1
ATOM 1750 C C . VAL A 1 228 ? 2.042 -12.431 8.984 1.00 69.25 228 VAL A C 1
ATOM 1752 O O . VAL A 1 228 ? 0.949 -11.896 9.182 1.00 69.25 228 VAL A O 1
ATOM 1755 N N . ALA A 1 229 ? 2.565 -13.299 9.856 1.00 70.44 229 ALA A N 1
ATOM 1756 C CA . ALA A 1 229 ? 1.894 -13.662 11.100 1.00 70.44 229 ALA A CA 1
ATOM 1757 C C . ALA A 1 229 ? 1.842 -12.481 12.081 1.00 70.44 229 ALA A C 1
ATOM 1759 O O . ALA A 1 229 ? 0.829 -12.294 12.756 1.00 70.44 229 ALA A O 1
ATOM 1760 N N . VAL A 1 230 ? 2.883 -11.644 12.127 1.00 70.50 230 VAL A N 1
ATOM 1761 C CA . VAL A 1 230 ? 2.882 -10.403 12.921 1.00 70.50 230 VAL A CA 1
ATOM 1762 C C . VAL A 1 230 ? 1.820 -9.426 12.407 1.00 70.50 230 VAL A C 1
ATOM 1764 O O . VAL A 1 230 ? 1.044 -8.889 13.202 1.00 70.50 230 VAL A O 1
ATOM 1767 N N . ALA A 1 231 ? 1.704 -9.249 11.088 1.00 71.62 231 ALA A N 1
ATOM 1768 C CA . ALA A 1 231 ? 0.638 -8.440 10.494 1.00 71.62 231 ALA A CA 1
ATOM 1769 C C . ALA A 1 231 ? -0.759 -9.002 10.824 1.00 71.62 231 ALA A C 1
ATOM 1771 O O . ALA A 1 231 ? -1.647 -8.259 11.249 1.00 71.62 231 ALA A O 1
ATOM 1772 N N . ALA A 1 232 ? -0.940 -10.322 10.720 1.00 80.00 232 ALA A N 1
ATOM 1773 C CA . ALA A 1 232 ? -2.175 -11.010 11.094 1.00 80.00 232 ALA A CA 1
ATOM 1774 C C . ALA A 1 232 ? -2.539 -10.805 12.572 1.00 80.00 232 ALA A C 1
ATOM 1776 O O . ALA A 1 232 ? -3.692 -10.534 12.906 1.00 80.00 232 ALA A O 1
ATOM 1777 N N . ALA A 1 233 ? -1.551 -10.891 13.461 1.00 80.81 233 ALA A N 1
ATOM 1778 C CA . ALA A 1 233 ? -1.711 -10.667 14.890 1.00 80.81 233 ALA A CA 1
ATOM 1779 C C . ALA A 1 233 ? -2.132 -9.224 15.200 1.00 80.81 233 ALA A C 1
ATOM 1781 O O . ALA A 1 233 ? -2.993 -8.998 16.054 1.00 80.81 233 ALA A O 1
ATOM 1782 N N . TYR A 1 234 ? -1.590 -8.248 14.468 1.00 79.25 234 TYR A N 1
ATOM 1783 C CA . TYR A 1 234 ? -1.979 -6.847 14.603 1.00 79.25 234 TYR A CA 1
ATOM 1784 C C . TYR A 1 234 ? -3.435 -6.604 14.183 1.00 79.25 234 TYR A C 1
ATOM 1786 O O . TYR A 1 234 ? -4.174 -5.911 14.891 1.00 79.25 234 TYR A O 1
ATOM 1794 N N . VAL A 1 235 ? -3.862 -7.231 13.084 1.00 85.88 235 VAL A N 1
ATOM 1795 C CA . VAL A 1 235 ? -5.250 -7.210 12.600 1.00 85.88 235 VAL A CA 1
ATOM 1796 C C . VAL A 1 235 ? -6.177 -7.872 13.617 1.00 85.88 235 VAL A C 1
ATOM 1798 O O . VAL A 1 235 ? -7.143 -7.250 14.056 1.00 85.88 235 VAL A O 1
ATOM 1801 N N . LEU A 1 236 ? -5.863 -9.092 14.060 1.00 88.19 236 LEU A N 1
ATOM 1802 C CA . LEU A 1 236 ? -6.659 -9.835 15.039 1.00 88.19 236 LEU A CA 1
ATOM 1803 C C . LEU A 1 236 ? -6.847 -9.029 16.327 1.00 88.19 236 LEU A C 1
ATOM 1805 O O . LEU A 1 236 ? -7.967 -8.865 16.808 1.00 88.19 236 LEU A O 1
ATOM 1809 N N . ARG A 1 237 ? -5.764 -8.452 16.850 1.00 87.06 237 ARG A N 1
ATOM 1810 C CA . ARG A 1 237 ? -5.803 -7.556 18.008 1.00 87.06 237 ARG A CA 1
ATOM 1811 C C . ARG A 1 237 ? -6.724 -6.355 17.769 1.00 87.06 237 ARG A C 1
ATOM 1813 O O . ARG A 1 237 ? -7.478 -5.984 18.670 1.00 87.06 237 ARG A O 1
ATOM 1820 N N . ALA A 1 238 ? -6.683 -5.728 16.593 1.00 83.44 238 ALA A N 1
ATOM 1821 C CA . ALA A 1 238 ? -7.561 -4.602 16.271 1.00 83.44 238 ALA A CA 1
ATOM 1822 C C . ALA A 1 238 ? -9.047 -5.008 16.313 1.00 83.44 238 ALA A C 1
ATOM 1824 O O . ALA A 1 238 ? -9.858 -4.293 16.901 1.00 83.44 238 ALA A O 1
ATOM 1825 N N . TYR A 1 239 ? -9.390 -6.190 15.793 1.00 90.44 239 TYR A N 1
ATOM 1826 C CA . TYR A 1 239 ? -10.746 -6.744 15.885 1.00 90.44 239 TYR A CA 1
ATOM 1827 C C . TYR A 1 239 ? -11.153 -7.118 17.314 1.00 90.44 239 TYR A C 1
ATOM 1829 O O . TYR A 1 239 ? -12.298 -6.896 17.688 1.00 90.44 239 TYR A O 1
ATOM 1837 N N . VAL A 1 240 ? -10.237 -7.632 18.139 1.00 88.75 240 VAL A N 1
ATOM 1838 C CA . VAL A 1 240 ? -10.513 -7.959 19.552 1.00 88.75 240 VAL A CA 1
ATOM 1839 C C . VAL A 1 240 ? -10.718 -6.697 20.395 1.00 88.75 240 VAL A C 1
ATOM 1841 O O . VAL A 1 240 ? -11.567 -6.661 21.284 1.00 88.75 240 VAL A O 1
ATOM 1844 N N . THR A 1 241 ? -9.954 -5.640 20.120 1.00 84.44 241 THR A N 1
ATOM 1845 C CA . THR A 1 241 ? -9.997 -4.390 20.901 1.00 84.44 241 THR A CA 1
ATOM 1846 C C . THR A 1 241 ? -11.106 -3.434 20.459 1.00 84.44 241 THR A C 1
ATOM 1848 O O . THR A 1 241 ? -11.584 -2.646 21.276 1.00 84.44 241 THR A O 1
ATOM 1851 N N . MET A 1 242 ? -11.582 -3.534 19.214 1.00 89.50 242 MET A N 1
ATOM 1852 C CA . MET A 1 242 ? -12.683 -2.717 18.692 1.00 89.50 242 MET A CA 1
ATOM 1853 C C . MET A 1 242 ? -13.970 -2.826 19.541 1.00 89.50 242 MET A C 1
ATOM 1855 O O . MET A 1 242 ? -14.502 -1.783 19.934 1.00 89.50 242 MET A O 1
ATOM 1859 N N . PRO A 1 243 ? -14.481 -4.025 19.897 1.00 89.69 243 PRO A N 1
ATOM 1860 C CA . PRO A 1 243 ? -15.675 -4.139 20.723 1.00 89.69 243 PRO A CA 1
ATOM 1861 C C . PRO A 1 243 ? -15.557 -3.467 22.085 1.00 89.69 243 PRO A C 1
ATOM 1863 O O . PRO A 1 243 ? -16.507 -2.836 22.545 1.00 89.69 243 PRO A O 1
ATOM 1866 N N . LEU A 1 244 ? -14.378 -3.554 22.704 1.00 87.12 244 LEU A N 1
ATOM 1867 C CA . LEU A 1 244 ? -14.095 -2.907 23.979 1.00 87.12 244 LEU A CA 1
ATOM 1868 C C . LEU A 1 244 ? -14.209 -1.380 23.864 1.00 87.12 244 LEU A C 1
ATOM 1870 O O . LEU A 1 244 ? -14.857 -0.750 24.697 1.00 87.12 244 LEU A O 1
ATOM 1874 N N . GLN A 1 245 ? -13.632 -0.787 22.815 1.00 85.00 245 GLN A N 1
ATOM 1875 C CA . GLN A 1 245 ? -13.682 0.663 22.591 1.00 85.00 245 GLN A CA 1
ATOM 1876 C C . GLN A 1 245 ? -15.110 1.158 22.355 1.00 85.00 245 GLN A C 1
ATOM 1878 O O . GLN A 1 245 ? -15.538 2.140 22.964 1.00 85.00 245 GLN A O 1
ATOM 1883 N N . GLN A 1 246 ? -15.875 0.440 21.536 1.00 89.31 246 GLN A N 1
ATOM 1884 C CA . GLN A 1 246 ? -17.279 0.761 21.292 1.00 89.31 246 GLN A CA 1
ATOM 1885 C C . GLN A 1 246 ? -18.152 0.565 22.541 1.00 89.31 246 GLN A C 1
ATOM 1887 O O . GLN A 1 246 ? -19.043 1.369 22.800 1.00 89.31 246 GLN A O 1
ATOM 1892 N N . TYR A 1 247 ? -17.887 -0.460 23.357 1.00 88.00 247 TYR A N 1
ATOM 1893 C CA . TYR A 1 247 ? -18.585 -0.666 24.628 1.00 88.00 247 TYR A CA 1
ATOM 1894 C C . TYR A 1 247 ? -18.354 0.498 25.603 1.00 88.00 247 TYR A C 1
ATOM 1896 O O . TYR A 1 247 ? -19.291 0.975 26.246 1.00 88.00 247 TYR A O 1
ATOM 1904 N N . MET A 1 248 ? -17.121 0.998 25.696 1.00 83.06 248 MET A N 1
ATOM 1905 C CA . MET A 1 248 ? -16.800 2.146 26.548 1.00 83.06 248 MET A CA 1
ATOM 1906 C C . MET A 1 248 ? -17.469 3.430 26.052 1.00 83.06 248 MET A C 1
ATOM 1908 O O . MET A 1 248 ? -17.990 4.195 26.867 1.00 83.06 248 MET A O 1
ATOM 1912 N N . LEU A 1 249 ? -17.525 3.625 24.731 1.00 84.75 249 LEU A N 1
ATOM 1913 C CA . LEU A 1 249 ? -18.264 4.720 24.105 1.00 84.75 249 LEU A CA 1
ATOM 1914 C C . LEU A 1 249 ? -19.760 4.648 24.447 1.00 84.75 249 LEU A C 1
ATOM 1916 O O . LEU A 1 249 ? -20.332 5.630 24.916 1.00 84.75 249 LEU A O 1
ATOM 1920 N N . ALA A 1 250 ? -20.369 3.468 24.314 1.00 87.50 250 ALA A N 1
ATOM 1921 C CA . ALA A 1 250 ? -21.775 3.246 24.637 1.00 87.50 250 ALA A CA 1
ATOM 1922 C C . ALA A 1 250 ? -22.083 3.492 26.114 1.00 87.50 250 ALA A C 1
ATOM 1924 O O . ALA A 1 250 ? -23.106 4.085 26.449 1.00 87.50 250 ALA A O 1
ATOM 1925 N N . ARG A 1 251 ? -21.180 3.086 27.009 1.00 85.81 251 ARG A N 1
ATOM 1926 C CA . ARG A 1 251 ? -21.371 3.254 28.451 1.00 85.81 251 ARG A CA 1
ATOM 1927 C C . ARG A 1 251 ? -21.229 4.705 28.914 1.00 85.81 251 ARG A C 1
ATOM 1929 O O . ARG A 1 251 ? -21.898 5.089 29.869 1.00 85.81 251 ARG A O 1
ATOM 1936 N N . ARG A 1 252 ? -20.330 5.489 28.307 1.00 83.88 252 ARG A N 1
ATOM 1937 C CA . ARG A 1 252 ? -20.008 6.857 28.762 1.00 83.88 252 ARG A CA 1
ATOM 1938 C C . ARG A 1 252 ? -20.732 7.949 27.989 1.00 83.88 252 ARG A C 1
ATOM 1940 O O . ARG A 1 252 ? -21.087 8.957 28.581 1.00 83.88 252 ARG A O 1
ATOM 1947 N N . LEU A 1 253 ? -20.954 7.740 26.695 1.00 81.50 253 LEU A N 1
ATOM 1948 C CA . LEU A 1 253 ? -21.541 8.730 25.791 1.00 81.50 253 LEU A CA 1
ATOM 1949 C C . LEU A 1 253 ? -22.912 8.312 25.263 1.00 81.50 253 LEU A C 1
ATOM 1951 O O . LEU A 1 253 ? -23.486 9.026 24.450 1.00 81.50 253 LEU A O 1
ATOM 1955 N N . SER A 1 254 ? -23.455 7.171 25.707 1.00 80.38 254 SER A N 1
ATOM 1956 C CA . SER A 1 254 ? -24.741 6.616 25.249 1.00 80.38 254 SER A CA 1
ATOM 1957 C C . SER A 1 254 ? -24.840 6.340 23.737 1.00 80.38 254 SER A C 1
ATOM 1959 O O . SER A 1 254 ? -25.923 6.041 23.246 1.00 80.38 254 SER A O 1
ATOM 1961 N N . ILE A 1 255 ? -23.714 6.368 23.011 1.00 82.44 255 ILE A N 1
ATOM 1962 C CA . ILE A 1 255 ? -23.627 6.041 21.579 1.00 82.44 255 ILE A CA 1
ATOM 1963 C C . ILE A 1 255 ? -23.521 4.525 21.434 1.00 82.44 255 ILE A C 1
ATOM 1965 O O . ILE A 1 255 ? -22.486 3.937 21.754 1.00 82.44 255 ILE A O 1
ATOM 1969 N N . ARG A 1 256 ? -24.585 3.867 20.975 1.00 82.56 256 ARG A N 1
ATOM 1970 C CA . ARG A 1 256 ? -24.599 2.407 20.842 1.00 82.56 256 ARG A CA 1
ATOM 1971 C C . ARG A 1 256 ? -23.766 1.981 19.634 1.00 82.56 256 ARG A C 1
ATOM 1973 O O . ARG A 1 256 ? -23.645 2.707 18.652 1.00 82.56 256 ARG A O 1
ATOM 1980 N N . MET A 1 257 ? -23.265 0.744 19.654 1.00 77.94 257 MET A N 1
ATOM 1981 C CA . MET A 1 257 ? -22.586 0.145 18.493 1.00 77.94 257 MET A CA 1
ATOM 1982 C C . MET A 1 257 ? -23.426 0.192 17.209 1.00 77.94 257 MET A C 1
ATOM 1984 O O . MET A 1 257 ? -22.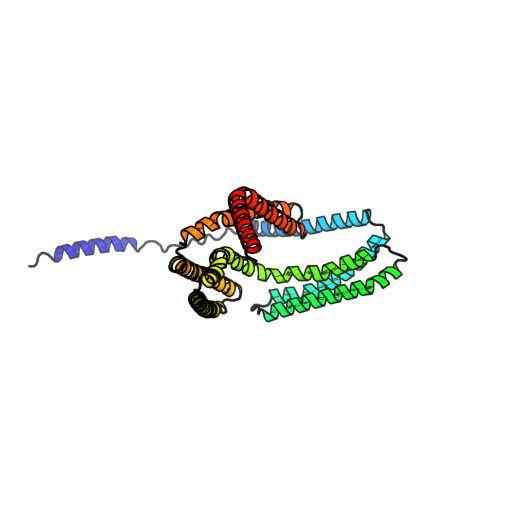868 0.316 16.122 1.00 77.94 257 MET A O 1
ATOM 1988 N N . SER A 1 258 ? -24.755 0.097 17.326 1.00 80.75 258 SER A N 1
ATOM 1989 C CA . SER A 1 258 ? -25.686 0.210 16.197 1.00 80.75 258 SER A CA 1
ATOM 1990 C C . SER A 1 258 ? -25.642 1.584 15.531 1.00 80.75 258 SER A C 1
ATOM 1992 O O . SER A 1 258 ? -25.821 1.690 14.319 1.00 80.75 258 SER A O 1
ATOM 1994 N N . ASP A 1 259 ? -25.371 2.631 16.304 1.00 81.69 259 ASP A N 1
ATOM 1995 C CA . ASP A 1 259 ? -25.374 4.013 15.831 1.00 81.69 259 ASP A CA 1
ATOM 1996 C C . ASP A 1 259 ? -24.076 4.285 15.065 1.00 81.69 259 ASP A C 1
ATOM 1998 O O . ASP A 1 259 ? -24.103 4.783 13.940 1.00 81.69 259 ASP A O 1
ATOM 2002 N N . THR A 1 260 ? -22.940 3.825 15.604 1.00 80.62 260 THR A N 1
ATOM 2003 C CA . THR A 1 260 ? -21.657 3.828 14.887 1.00 80.62 260 THR A CA 1
ATOM 2004 C C . THR A 1 260 ? -21.736 2.971 13.624 1.00 80.62 260 THR A C 1
ATOM 2006 O O . THR A 1 260 ? -21.344 3.411 12.547 1.00 80.62 260 THR A O 1
ATOM 2009 N N . GLY A 1 261 ? -22.284 1.757 13.726 1.00 81.94 261 GLY A N 1
ATOM 2010 C CA . GLY A 1 261 ? -22.422 0.842 12.595 1.00 81.94 261 GLY A CA 1
ATOM 2011 C C . GLY A 1 261 ? -23.270 1.437 11.475 1.00 81.94 261 GLY A C 1
ATOM 2012 O O . GLY A 1 261 ? -22.823 1.480 10.331 1.00 81.94 261 GLY A O 1
ATOM 2013 N N . SER A 1 262 ? -24.452 1.970 11.801 1.00 82.25 262 SER A N 1
ATOM 2014 C CA . SER A 1 262 ? -25.339 2.617 10.825 1.00 82.25 262 SER A CA 1
ATOM 2015 C C . SER A 1 262 ? -24.710 3.861 10.192 1.00 82.25 262 SER A C 1
ATOM 2017 O O . SER A 1 262 ? -24.864 4.065 8.987 1.00 82.25 262 SER A O 1
ATOM 2019 N N . ALA A 1 263 ? -23.925 4.643 10.940 1.00 79.38 263 ALA A N 1
ATOM 2020 C CA . ALA A 1 263 ? -23.163 5.762 10.388 1.00 79.38 263 ALA A CA 1
ATOM 2021 C C . ALA A 1 263 ? -22.078 5.313 9.390 1.00 79.38 263 ALA A C 1
ATOM 2023 O O . ALA A 1 263 ? -21.834 6.012 8.406 1.00 79.38 263 ALA A O 1
ATOM 2024 N N . MET A 1 264 ? -21.471 4.142 9.610 1.00 83.94 264 MET A N 1
ATOM 2025 C CA . MET A 1 264 ? -20.391 3.604 8.772 1.00 83.94 264 MET A CA 1
ATOM 2026 C C . MET A 1 264 ? -20.872 2.778 7.574 1.00 83.94 264 MET A C 1
ATOM 2028 O O . MET A 1 264 ? -20.098 2.585 6.637 1.00 83.94 264 MET A O 1
ATOM 2032 N N . THR A 1 265 ? -22.135 2.332 7.549 1.00 84.38 265 THR A N 1
ATOM 2033 C CA . THR A 1 265 ? -22.690 1.559 6.417 1.00 84.38 265 THR A CA 1
ATOM 2034 C C . THR A 1 265 ? -22.491 2.252 5.073 1.00 84.38 265 THR A C 1
ATOM 2036 O O . THR A 1 265 ? -22.109 1.604 4.102 1.00 84.38 265 THR A O 1
ATOM 2039 N N . LEU A 1 266 ? -22.705 3.569 5.020 1.00 85.25 266 LEU A N 1
ATOM 2040 C CA . LEU A 1 266 ? -22.622 4.327 3.779 1.00 85.25 266 LEU A CA 1
ATOM 2041 C C . LEU A 1 266 ? -21.170 4.466 3.269 1.00 85.25 266 LEU A C 1
ATOM 2043 O O . LEU A 1 266 ? -20.918 4.032 2.146 1.00 85.25 266 LEU A O 1
ATOM 2047 N N . PRO A 1 267 ? -20.194 4.980 4.051 1.00 83.44 267 PRO A N 1
ATOM 2048 C CA . PRO A 1 267 ? -18.791 5.012 3.628 1.00 83.44 267 PRO A CA 1
ATOM 2049 C C . PRO A 1 267 ? -18.227 3.635 3.259 1.00 83.44 267 PRO A C 1
ATOM 2051 O O . PRO A 1 267 ? -17.535 3.508 2.249 1.00 83.44 267 PRO A O 1
ATOM 2054 N N . LEU A 1 268 ? -18.550 2.595 4.038 1.00 85.94 268 LEU A N 1
ATOM 2055 C CA . LEU A 1 268 ? -18.109 1.227 3.751 1.00 85.94 268 LEU A CA 1
ATOM 2056 C C . LEU A 1 268 ? -18.759 0.677 2.476 1.00 85.94 268 LEU A C 1
ATOM 2058 O O . LEU A 1 268 ? -18.086 0.014 1.693 1.00 85.94 268 LEU A O 1
ATOM 2062 N N . GLY A 1 269 ? -20.032 0.991 2.225 1.00 87.88 269 GLY A N 1
ATOM 2063 C CA . GLY A 1 269 ? -20.724 0.645 0.983 1.00 87.88 269 GLY A CA 1
ATOM 2064 C C . GLY A 1 269 ? -20.108 1.325 -0.244 1.00 87.88 269 GLY A C 1
ATOM 2065 O O . GLY A 1 269 ? -19.874 0.664 -1.258 1.00 87.88 269 GLY A O 1
ATOM 2066 N N . CYS A 1 270 ? -19.765 2.614 -0.144 1.00 87.19 270 CYS A N 1
ATOM 2067 C CA . CYS A 1 270 ? -19.038 3.332 -1.195 1.00 87.19 270 CYS A CA 1
ATOM 2068 C C . CYS A 1 270 ? -17.660 2.708 -1.451 1.00 87.19 270 CYS A C 1
ATOM 2070 O O . CYS A 1 270 ? -17.299 2.472 -2.603 1.00 87.19 270 CYS A O 1
ATOM 2072 N N . ALA A 1 271 ? -16.910 2.391 -0.391 1.00 85.81 271 ALA A N 1
ATOM 2073 C CA . ALA A 1 271 ? -15.599 1.752 -0.494 1.00 85.81 271 ALA A CA 1
ATOM 2074 C C . ALA A 1 271 ? -15.680 0.343 -1.108 1.00 85.81 271 ALA A C 1
ATOM 2076 O O . ALA A 1 271 ? -14.851 -0.009 -1.944 1.00 85.81 271 ALA A O 1
ATOM 2077 N N . LEU A 1 272 ? -16.701 -0.445 -0.757 1.00 90.62 272 LEU A N 1
ATOM 2078 C CA . LEU A 1 272 ? -16.936 -1.766 -1.342 1.00 90.62 272 LEU A CA 1
ATOM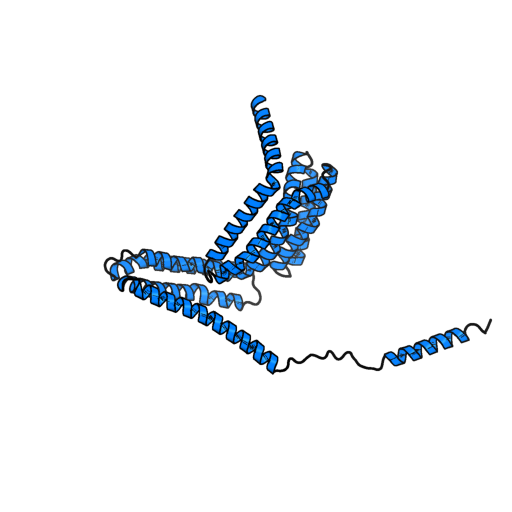 2079 C C . LEU A 1 272 ? -17.289 -1.659 -2.831 1.00 90.62 272 LEU A C 1
ATOM 2081 O O . LEU A 1 272 ? -16.733 -2.382 -3.653 1.00 90.62 272 LEU A O 1
ATOM 2085 N N . THR A 1 273 ? -18.165 -0.720 -3.191 1.00 91.12 273 THR A N 1
ATOM 2086 C CA . THR A 1 273 ? -18.560 -0.478 -4.588 1.00 91.12 273 THR A CA 1
ATOM 2087 C C . THR A 1 273 ? -17.367 -0.013 -5.425 1.00 91.12 273 THR A C 1
ATOM 2089 O O . THR A 1 273 ? -17.166 -0.492 -6.542 1.00 91.12 273 THR A O 1
ATOM 2092 N N . MET A 1 274 ? -16.530 0.865 -4.867 1.00 91.75 274 MET A N 1
ATOM 2093 C CA . MET A 1 274 ? -15.256 1.269 -5.457 1.00 91.75 274 MET A CA 1
ATOM 2094 C C . MET A 1 274 ? -14.338 0.061 -5.675 1.00 91.75 274 MET A C 1
ATOM 2096 O O . MET A 1 274 ? -13.859 -0.136 -6.788 1.00 91.75 274 MET A O 1
ATOM 2100 N N . ALA A 1 275 ? -14.127 -0.771 -4.651 1.00 87.56 275 ALA A N 1
ATOM 2101 C CA . ALA A 1 275 ? -13.259 -1.943 -4.737 1.00 87.56 275 ALA A CA 1
ATOM 2102 C C . ALA A 1 275 ? -13.726 -2.933 -5.816 1.00 87.56 275 ALA A C 1
ATOM 2104 O O . ALA A 1 275 ? -12.915 -3.410 -6.608 1.00 87.56 275 ALA A O 1
ATOM 2105 N N . VAL A 1 276 ? -15.035 -3.188 -5.898 1.00 92.50 276 VAL A N 1
ATOM 2106 C CA . VAL A 1 276 ? -15.634 -4.034 -6.939 1.00 92.50 276 VAL A CA 1
ATOM 2107 C C . VAL A 1 276 ? -15.417 -3.427 -8.328 1.00 92.50 276 VAL A C 1
ATOM 2109 O O . VAL A 1 276 ? -14.964 -4.118 -9.239 1.00 92.50 276 VAL A O 1
ATOM 2112 N N . SER A 1 277 ? -15.672 -2.126 -8.484 1.00 90.44 277 SER A N 1
ATOM 2113 C CA . SER A 1 277 ? -15.513 -1.414 -9.762 1.00 90.44 277 SER A CA 1
ATOM 2114 C C . SER A 1 277 ? -14.066 -1.441 -10.257 1.00 90.44 277 SER A C 1
ATOM 2116 O O . SER A 1 277 ? -13.810 -1.714 -11.432 1.00 90.44 277 SER A O 1
ATOM 2118 N N . VAL A 1 278 ? -13.113 -1.214 -9.350 1.00 91.00 278 VAL A N 1
ATOM 2119 C CA . VAL A 1 278 ? -11.680 -1.297 -9.641 1.00 91.00 278 VAL A CA 1
ATOM 2120 C C . VAL A 1 278 ? -11.280 -2.729 -9.993 1.00 91.00 278 VAL A C 1
ATOM 2122 O O . VAL A 1 278 ? -10.611 -2.921 -11.001 1.00 91.00 278 VAL A O 1
ATOM 2125 N N . HIS A 1 279 ? -11.731 -3.741 -9.244 1.00 89.44 279 HIS A N 1
ATOM 2126 C CA . HIS A 1 279 ? -11.383 -5.144 -9.504 1.00 89.44 279 HIS A CA 1
ATOM 2127 C C . HIS A 1 279 ? -11.816 -5.620 -10.897 1.00 89.44 279 HIS A C 1
ATOM 2129 O O . HIS A 1 279 ? -11.053 -6.296 -11.589 1.00 89.44 279 HIS A O 1
ATOM 2135 N N . PHE A 1 280 ? -13.025 -5.255 -11.329 1.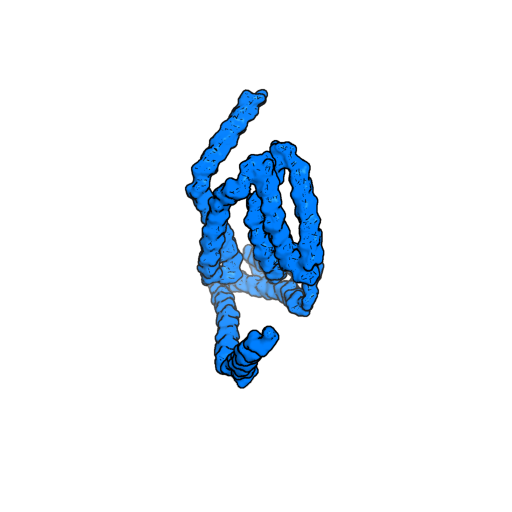00 90.44 280 PHE A N 1
ATOM 2136 C CA . PHE A 1 280 ? -13.508 -5.599 -12.666 1.00 90.44 280 PHE A CA 1
ATOM 2137 C C . PHE A 1 280 ? -12.782 -4.823 -13.769 1.00 90.44 280 PHE A C 1
ATOM 2139 O O . PHE A 1 280 ? -12.459 -5.402 -14.805 1.00 90.44 280 PHE A O 1
ATOM 2146 N N . SER A 1 281 ? -12.489 -3.542 -13.540 1.00 88.19 281 SER A N 1
ATOM 2147 C CA . SER A 1 281 ? -11.835 -2.687 -14.540 1.00 88.19 281 SER A CA 1
ATOM 2148 C C . SER A 1 281 ? -10.343 -2.981 -14.688 1.00 88.19 281 SER A C 1
ATOM 2150 O O . SER A 1 281 ? -9.798 -2.834 -15.779 1.00 88.19 281 SER A O 1
ATOM 2152 N N . LEU A 1 282 ? -9.686 -3.451 -13.622 1.00 85.81 282 LEU A N 1
ATOM 2153 C CA . LEU A 1 282 ? -8.257 -3.755 -13.621 1.00 85.81 282 LEU A CA 1
ATOM 2154 C C . LEU A 1 282 ? -7.906 -4.828 -14.656 1.00 85.81 282 LEU A C 1
ATOM 2156 O O . LEU A 1 282 ? -6.946 -4.653 -15.396 1.00 85.81 282 LEU A O 1
ATOM 2160 N N . ARG A 1 283 ? -8.729 -5.880 -14.787 1.00 82.56 283 ARG A N 1
ATOM 2161 C CA . ARG A 1 283 ? -8.524 -6.919 -15.813 1.00 82.56 283 ARG A CA 1
ATOM 2162 C C . ARG A 1 283 ? -8.530 -6.333 -17.222 1.00 82.56 283 ARG A C 1
ATOM 2164 O O . ARG A 1 283 ? -7.701 -6.709 -18.042 1.00 82.56 283 ARG A O 1
ATOM 2171 N N . SER A 1 284 ? -9.437 -5.397 -17.491 1.00 83.44 284 SER A N 1
ATOM 2172 C CA . SER A 1 284 ? -9.504 -4.709 -18.782 1.00 83.44 284 SER A CA 1
ATOM 2173 C C . SER A 1 284 ? -8.265 -3.840 -19.014 1.00 83.44 284 SER A C 1
ATOM 2175 O O . SER A 1 284 ? -7.665 -3.908 -20.086 1.00 83.44 284 SER A O 1
ATOM 2177 N N . PHE A 1 285 ? -7.826 -3.082 -18.003 1.00 83.12 285 PHE A N 1
ATOM 2178 C CA . PHE A 1 285 ? -6.628 -2.242 -18.102 1.00 83.12 285 PHE A CA 1
ATOM 2179 C C . PHE A 1 285 ? -5.351 -3.061 -18.309 1.00 83.12 285 PHE A C 1
ATOM 2181 O O . PHE A 1 285 ? -4.538 -2.706 -19.156 1.00 83.12 285 PHE A O 1
ATOM 2188 N N . GLU A 1 286 ? -5.197 -4.183 -17.605 1.00 79.50 286 GLU A N 1
ATOM 2189 C CA . GLU A 1 286 ? -4.054 -5.088 -17.763 1.00 79.50 286 GLU A CA 1
ATOM 2190 C C . GLU A 1 286 ? -4.002 -5.719 -19.157 1.00 79.50 286 GLU A C 1
ATOM 2192 O O . GLU A 1 286 ? -2.922 -5.857 -19.723 1.00 79.50 286 GLU A O 1
ATOM 2197 N N . THR A 1 287 ? -5.152 -6.070 -19.745 1.00 77.81 287 THR A N 1
ATOM 2198 C CA . THR A 1 287 ? -5.180 -6.612 -21.115 1.00 77.81 287 THR A CA 1
ATOM 2199 C C . THR A 1 287 ? -4.836 -5.574 -22.180 1.00 77.81 287 THR A C 1
ATOM 2201 O O . THR A 1 287 ? -4.313 -5.937 -23.231 1.00 77.81 287 THR A O 1
ATOM 2204 N N . GLN A 1 288 ? -5.122 -4.297 -21.919 1.00 79.06 288 GLN A N 1
ATOM 2205 C CA . GLN A 1 288 ? -4.955 -3.217 -22.890 1.00 79.06 288 GLN A CA 1
ATOM 2206 C C . GLN A 1 288 ? -3.593 -2.513 -22.778 1.00 79.06 288 GLN A C 1
ATOM 2208 O O . GLN A 1 288 ? -3.071 -2.051 -23.789 1.00 79.06 288 GLN A O 1
ATOM 2213 N N . TYR A 1 289 ? -3.003 -2.472 -21.580 1.00 76.12 289 TYR A N 1
ATOM 2214 C CA . TYR A 1 289 ? -1.740 -1.786 -21.275 1.00 76.12 289 TYR A CA 1
ATOM 2215 C C . TYR A 1 289 ? -0.749 -2.708 -20.547 1.00 76.12 289 TYR A C 1
ATOM 2217 O O . TYR A 1 289 ? -0.136 -2.339 -19.543 1.00 76.12 289 TYR A O 1
ATOM 2225 N N . ALA A 1 290 ? -0.632 -3.948 -21.022 1.00 62.25 290 ALA A N 1
ATOM 2226 C CA . ALA A 1 290 ? 0.224 -4.957 -20.412 1.00 62.25 290 ALA A CA 1
ATOM 2227 C C . ALA A 1 290 ? 1.692 -4.491 -20.349 1.00 62.25 290 ALA A C 1
ATOM 2229 O O . ALA A 1 290 ? 2.307 -4.246 -21.384 1.00 62.25 290 ALA A O 1
ATOM 2230 N N . GLY A 1 291 ? 2.261 -4.442 -19.140 1.00 60.97 291 GLY A N 1
ATOM 2231 C CA . GLY A 1 291 ? 3.692 -4.198 -18.912 1.00 60.97 291 GLY A CA 1
ATOM 2232 C C . GLY A 1 291 ? 4.070 -2.805 -18.397 1.00 60.97 291 GLY A C 1
ATOM 2233 O O . GLY A 1 291 ? 5.216 -2.638 -17.992 1.00 60.97 291 GLY A O 1
ATOM 2234 N N . ASP A 1 292 ? 3.131 -1.854 -18.333 1.00 69.06 292 ASP A N 1
ATOM 2235 C CA . ASP A 1 292 ? 3.379 -0.482 -17.861 1.00 69.06 292 ASP A CA 1
ATOM 2236 C C . ASP A 1 292 ? 2.706 -0.173 -16.509 1.00 69.06 292 ASP A C 1
ATOM 2238 O O . ASP A 1 292 ? 1.813 -0.882 -16.056 1.00 69.06 292 ASP A O 1
ATOM 2242 N N . TRP A 1 293 ? 3.092 0.937 -15.864 1.00 74.69 293 TRP A N 1
ATOM 2243 C CA . TRP A 1 293 ? 2.479 1.453 -14.620 1.00 74.69 293 TRP A CA 1
ATOM 2244 C C . TRP A 1 293 ? 1.074 2.055 -14.825 1.00 74.69 293 TRP A C 1
ATOM 2246 O O . TRP A 1 293 ? 0.392 2.440 -13.870 1.00 74.69 293 TRP A O 1
ATOM 2256 N N . THR A 1 294 ? 0.629 2.161 -16.077 1.00 78.44 294 THR A N 1
ATOM 2257 C CA . THR A 1 294 ? -0.624 2.813 -16.471 1.00 78.44 294 THR A CA 1
ATOM 2258 C C . THR A 1 294 ? -1.888 2.118 -15.943 1.00 78.44 294 THR A C 1
ATOM 2260 O O . THR A 1 294 ? -2.775 2.852 -15.498 1.00 78.44 294 THR A O 1
ATOM 2263 N N . PRO A 1 295 ? -2.007 0.770 -15.852 1.00 81.56 295 PRO A N 1
ATOM 2264 C CA . PRO A 1 295 ? -3.166 0.124 -15.232 1.00 81.56 295 PRO A CA 1
ATOM 2265 C C . PRO A 1 295 ? -3.301 0.481 -13.752 1.00 81.56 295 PRO A C 1
ATOM 2267 O O . PRO A 1 295 ? -4.410 0.725 -13.277 1.00 81.56 295 PRO A O 1
ATOM 2270 N N . ALA A 1 296 ? -2.179 0.568 -13.030 1.00 78.62 296 ALA A N 1
ATOM 2271 C CA . ALA A 1 296 ? -2.174 0.947 -11.622 1.00 78.62 296 ALA A CA 1
ATOM 2272 C C . ALA A 1 296 ? -2.670 2.390 -11.452 1.00 78.62 296 ALA A C 1
ATOM 2274 O O . ALA A 1 296 ? -3.589 2.636 -10.669 1.00 78.62 296 ALA A O 1
ATOM 2275 N N . LEU A 1 297 ? -2.150 3.333 -12.242 1.00 85.81 297 LEU A N 1
ATOM 2276 C CA . LEU A 1 297 ? -2.556 4.739 -12.166 1.00 85.81 297 LEU A CA 1
ATOM 2277 C C . LEU A 1 297 ? -4.035 4.941 -12.542 1.00 85.81 297 LEU A C 1
ATOM 2279 O O . LEU A 1 297 ? -4.761 5.649 -11.841 1.00 85.81 297 LEU A O 1
ATOM 2283 N N . LEU A 1 298 ? -4.506 4.262 -13.594 1.00 88.00 298 LEU A N 1
ATOM 2284 C CA . LEU A 1 298 ? -5.915 4.270 -14.000 1.00 88.00 298 LEU A CA 1
ATOM 2285 C C . LEU A 1 298 ? -6.823 3.652 -12.934 1.00 88.00 298 LEU A C 1
ATOM 2287 O O . LEU A 1 298 ? -7.900 4.181 -12.671 1.00 88.00 298 LEU A O 1
ATOM 2291 N N . SER A 1 299 ? -6.392 2.570 -12.283 1.00 86.88 299 SER A N 1
ATOM 2292 C CA . SER A 1 299 ? -7.158 1.930 -11.210 1.00 86.88 299 SER A CA 1
ATOM 2293 C C . SER A 1 299 ? -7.326 2.842 -9.988 1.00 86.88 299 SER A C 1
ATOM 2295 O O . SER A 1 299 ? -8.422 2.927 -9.429 1.00 86.88 299 SER A O 1
ATOM 2297 N N . VAL A 1 300 ? -6.280 3.594 -9.624 1.00 87.62 300 VAL A N 1
ATOM 2298 C CA . VAL A 1 300 ? -6.317 4.583 -8.538 1.00 87.62 300 VAL A CA 1
ATOM 2299 C C . VAL A 1 300 ? -7.227 5.753 -8.907 1.00 87.62 300 VAL A C 1
ATOM 2301 O O . VAL A 1 300 ? -8.091 6.127 -8.112 1.00 87.62 300 VAL A O 1
ATOM 2304 N N . ALA A 1 301 ? -7.082 6.299 -10.118 1.00 89.62 301 ALA A N 1
ATOM 2305 C CA . ALA A 1 301 ? -7.914 7.399 -10.602 1.00 89.62 301 ALA A CA 1
ATOM 2306 C C . ALA A 1 301 ? -9.399 7.008 -10.665 1.00 89.62 301 ALA A C 1
ATOM 2308 O O . ALA A 1 301 ? -10.259 7.750 -10.185 1.00 89.62 301 ALA A O 1
ATOM 2309 N N . LEU A 1 302 ? -9.700 5.816 -11.189 1.00 91.94 302 LEU A N 1
ATOM 2310 C CA . LEU A 1 302 ? -11.050 5.262 -11.223 1.00 91.94 302 LEU A CA 1
ATOM 2311 C C . LEU A 1 302 ? -11.613 5.097 -9.809 1.00 91.94 302 LEU A C 1
ATOM 2313 O O . LEU A 1 302 ? -12.737 5.519 -9.549 1.00 91.94 302 LEU A O 1
ATOM 2317 N N . GLY A 1 303 ? -10.837 4.516 -8.891 1.00 88.88 303 GLY A N 1
ATOM 2318 C CA . GLY A 1 303 ? -11.252 4.334 -7.504 1.00 88.88 303 GLY A CA 1
ATOM 2319 C C . GLY A 1 303 ? -11.601 5.661 -6.827 1.00 88.88 303 GLY A C 1
ATOM 2320 O O . GLY A 1 303 ? -12.694 5.814 -6.278 1.00 88.88 303 GLY A O 1
ATOM 2321 N N . ALA A 1 304 ? -10.715 6.654 -6.939 1.00 88.81 304 ALA A N 1
ATOM 2322 C CA . ALA A 1 304 ? -10.931 7.987 -6.384 1.00 88.81 304 ALA A CA 1
ATOM 2323 C C . ALA A 1 304 ? -12.193 8.655 -6.957 1.00 88.81 304 ALA A C 1
ATOM 2325 O O . ALA A 1 304 ? -12.990 9.223 -6.204 1.00 88.81 304 ALA A O 1
ATOM 2326 N N . LEU A 1 305 ? -12.410 8.545 -8.272 1.00 92.88 305 LEU A N 1
ATOM 2327 C CA . LEU A 1 305 ? -13.580 9.105 -8.944 1.00 92.88 305 LEU A CA 1
ATOM 2328 C C . LEU A 1 305 ? -14.869 8.418 -8.486 1.00 92.88 305 LEU A C 1
ATOM 2330 O O . LEU A 1 305 ? -15.805 9.099 -8.071 1.00 92.88 305 LEU A O 1
ATOM 2334 N N . VAL A 1 306 ? -14.909 7.083 -8.495 1.00 92.62 306 VAL A N 1
ATOM 2335 C CA . VAL A 1 306 ? -16.080 6.303 -8.069 1.00 92.62 306 VAL A CA 1
ATOM 2336 C C . VAL A 1 306 ? -16.429 6.607 -6.616 1.00 92.62 306 VAL A C 1
ATOM 2338 O O . VAL A 1 306 ? -17.584 6.899 -6.315 1.00 92.62 306 VAL A O 1
ATOM 2341 N N . TYR A 1 307 ? -15.445 6.608 -5.714 1.00 89.94 307 TYR A N 1
ATOM 2342 C CA . TYR A 1 307 ? -15.683 6.916 -4.306 1.00 89.94 307 TYR A CA 1
ATOM 2343 C C . TYR A 1 307 ? -16.219 8.339 -4.112 1.00 89.94 307 TYR A C 1
ATOM 2345 O O . TYR A 1 307 ? -17.209 8.532 -3.407 1.00 89.94 307 TYR A O 1
ATOM 2353 N N . THR A 1 308 ? -15.615 9.329 -4.775 1.00 87.94 308 THR A N 1
ATOM 2354 C CA . THR A 1 308 ? -16.030 10.737 -4.666 1.00 87.94 308 THR A CA 1
ATOM 2355 C C . THR A 1 308 ? -17.445 10.943 -5.193 1.00 87.94 308 THR A C 1
ATOM 2357 O O . THR A 1 308 ? -18.262 11.559 -4.512 1.00 87.94 308 THR A O 1
ATOM 2360 N N . VAL A 1 309 ? -17.767 10.385 -6.364 1.00 91.56 309 VAL A N 1
ATOM 2361 C CA . VAL A 1 309 ? -19.109 10.475 -6.954 1.00 91.56 309 VAL A CA 1
ATOM 2362 C C . VAL A 1 309 ? -20.140 9.791 -6.058 1.00 91.56 309 VAL A C 1
ATOM 2364 O O . VAL A 1 309 ? -21.178 10.382 -5.770 1.00 91.56 309 VAL A O 1
ATOM 2367 N N . LEU A 1 310 ? -19.856 8.587 -5.555 1.00 90.88 310 LEU A N 1
ATOM 2368 C CA . LEU A 1 310 ? -20.779 7.866 -4.674 1.00 90.88 310 LEU A CA 1
ATOM 2369 C C . LEU A 1 310 ? -21.022 8.611 -3.362 1.00 90.88 310 LEU A C 1
ATOM 2371 O O . LEU A 1 310 ? -22.166 8.725 -2.928 1.00 90.88 310 LEU A O 1
ATOM 2375 N N . VAL A 1 311 ? -19.975 9.159 -2.744 1.00 88.31 311 VAL A N 1
ATOM 2376 C CA . VAL A 1 311 ? -20.119 9.977 -1.535 1.00 88.31 311 VAL A CA 1
ATOM 2377 C C . VAL A 1 311 ? -20.897 11.256 -1.838 1.00 88.31 311 VAL A C 1
ATOM 2379 O O . VAL A 1 311 ? -21.807 11.593 -1.085 1.00 88.31 311 VAL A O 1
ATOM 2382 N N . MET A 1 312 ? -20.608 11.945 -2.945 1.00 87.00 312 MET A N 1
ATOM 2383 C CA . MET A 1 312 ? -21.347 13.149 -3.331 1.00 87.00 312 MET A CA 1
ATOM 2384 C C . MET A 1 312 ? -22.824 12.862 -3.580 1.00 87.00 312 MET A C 1
ATOM 2386 O O . MET A 1 312 ? -23.647 13.642 -3.133 1.00 87.00 312 MET A O 1
ATOM 2390 N N . VAL A 1 313 ? -23.177 11.756 -4.237 1.00 88.25 313 VAL A N 1
ATOM 2391 C CA . VAL A 1 313 ? -24.574 11.419 -4.549 1.00 88.25 313 VAL A CA 1
ATOM 2392 C C . VAL A 1 313 ? -25.318 10.911 -3.313 1.00 88.25 313 VAL A C 1
ATOM 2394 O O . VAL A 1 313 ? -26.418 11.373 -3.016 1.00 88.25 313 VAL A O 1
ATOM 2397 N N . LEU A 1 314 ? -24.729 9.971 -2.572 1.00 86.06 314 LEU A N 1
ATOM 2398 C CA . LEU A 1 314 ? -25.418 9.263 -1.491 1.00 86.06 314 LEU A CA 1
ATOM 2399 C C . LEU A 1 314 ? -25.337 9.991 -0.143 1.00 86.06 314 LEU A C 1
ATOM 2401 O O . LEU A 1 314 ? -26.237 9.855 0.685 1.00 86.06 314 LEU A O 1
ATOM 2405 N N . ALA A 1 315 ? -24.272 10.761 0.101 1.00 82.06 315 ALA A N 1
ATOM 2406 C CA . ALA A 1 315 ? -24.069 11.488 1.354 1.00 82.06 315 ALA A CA 1
ATOM 2407 C C . ALA A 1 315 ? -24.389 12.987 1.250 1.00 82.06 315 ALA A C 1
ATOM 2409 O O . ALA A 1 315 ? -24.219 13.690 2.247 1.00 82.06 315 ALA A O 1
ATOM 2410 N N . TRP A 1 316 ? -24.880 13.481 0.101 1.00 83.31 316 TRP A N 1
ATOM 2411 C CA . TRP A 1 316 ? -25.145 14.911 -0.125 1.00 83.31 316 TRP A CA 1
ATOM 2412 C C . TRP A 1 316 ? -25.947 15.560 1.004 1.00 83.31 316 TRP A C 1
ATOM 2414 O O . TRP A 1 316 ? -25.555 16.596 1.537 1.00 83.31 316 TRP A O 1
ATOM 2424 N N . ALA A 1 317 ? -27.054 14.925 1.402 1.00 79.81 317 ALA A N 1
ATOM 2425 C CA . ALA A 1 317 ? -27.938 15.442 2.440 1.00 79.81 317 ALA A CA 1
ATOM 2426 C C . ALA A 1 317 ? -27.204 15.598 3.784 1.00 79.81 317 ALA A C 1
ATOM 2428 O O . ALA A 1 317 ? -27.216 16.676 4.372 1.00 79.81 317 ALA A O 1
ATOM 2429 N N . LYS A 1 318 ? -26.468 14.562 4.215 1.00 80.44 318 LYS A N 1
ATOM 2430 C CA . LYS A 1 318 ? -25.685 14.593 5.462 1.00 80.44 318 LYS A CA 1
ATOM 2431 C C . LYS A 1 318 ? -24.538 15.605 5.408 1.00 80.44 318 LYS A C 1
ATOM 2433 O O . LYS A 1 318 ? -24.286 16.291 6.395 1.00 80.44 318 LYS A O 1
ATOM 2438 N N . LEU A 1 319 ? -23.850 15.709 4.269 1.00 78.88 319 LEU A N 1
ATOM 2439 C CA . LEU A 1 319 ? -22.778 16.686 4.062 1.00 78.88 319 LEU A CA 1
ATOM 2440 C C . LEU A 1 319 ? -23.312 18.118 4.147 1.00 78.88 319 LEU A C 1
ATOM 2442 O O . LEU A 1 319 ? -22.694 18.958 4.801 1.00 78.88 319 LEU A O 1
ATOM 2446 N N . ARG A 1 320 ? -24.481 18.384 3.550 1.00 82.88 320 ARG A N 1
ATOM 2447 C CA . ARG A 1 320 ? -25.140 19.692 3.610 1.00 82.88 320 ARG A CA 1
ATOM 2448 C C . ARG A 1 320 ? -25.516 20.065 5.041 1.00 82.88 320 ARG A C 1
ATOM 2450 O O . ARG A 1 320 ? -25.218 21.176 5.473 1.00 82.88 320 ARG A O 1
ATOM 2457 N N . ASP A 1 321 ? -26.117 19.140 5.783 1.00 82.38 321 ASP A N 1
ATOM 2458 C CA . ASP A 1 321 ? -26.543 19.386 7.164 1.00 82.38 321 ASP A CA 1
ATOM 2459 C C . ASP A 1 321 ? -25.340 19.642 8.091 1.00 82.38 321 ASP A C 1
ATOM 2461 O O . ASP A 1 321 ? -25.352 20.564 8.916 1.00 82.38 321 ASP A O 1
ATOM 2465 N N . MET A 1 322 ? -24.251 18.889 7.910 1.00 79.25 322 MET A N 1
ATOM 2466 C CA . MET A 1 322 ? -23.011 19.080 8.664 1.00 79.25 322 MET A CA 1
ATOM 2467 C C . MET A 1 322 ? -22.322 20.408 8.318 1.00 79.25 322 MET A C 1
ATOM 2469 O O . MET A 1 322 ? -21.893 21.124 9.224 1.00 79.25 322 MET A O 1
ATOM 2473 N N . ALA A 1 323 ? -22.266 20.778 7.035 1.00 83.81 323 ALA A N 1
ATOM 2474 C CA . ALA A 1 323 ? -21.713 22.056 6.589 1.00 83.81 323 ALA A CA 1
ATOM 2475 C C . ALA A 1 323 ? -22.495 23.247 7.166 1.00 83.81 323 ALA A C 1
ATOM 2477 O O . ALA A 1 323 ? -21.894 24.182 7.695 1.00 83.81 323 ALA A O 1
ATOM 2478 N N . MET A 1 324 ? -23.830 23.182 7.147 1.00 86.56 324 MET A N 1
ATOM 2479 C CA . MET A 1 324 ? -24.694 24.204 7.750 1.00 86.56 324 MET A CA 1
ATOM 2480 C C . MET A 1 324 ? -24.467 24.327 9.261 1.00 86.56 324 MET A C 1
ATOM 2482 O O . MET A 1 324 ? -24.369 25.437 9.789 1.00 86.56 324 MET A O 1
ATOM 2486 N N . THR A 1 325 ? -24.318 23.197 9.956 1.00 84.69 325 THR A N 1
ATOM 2487 C CA . THR A 1 325 ? -24.039 23.180 11.398 1.00 84.69 325 THR A CA 1
ATOM 2488 C C . THR A 1 325 ? -22.685 23.819 11.708 1.00 84.69 325 THR A C 1
ATOM 2490 O O . THR A 1 325 ? -22.615 24.711 12.556 1.00 84.69 325 THR A O 1
ATOM 2493 N N . LEU A 1 326 ? -21.628 23.449 10.978 1.00 82.12 326 LEU A N 1
ATOM 2494 C CA . LEU A 1 326 ? -20.286 24.013 11.151 1.00 82.12 326 LEU A CA 1
ATOM 2495 C C . LEU A 1 326 ? -20.255 25.524 10.891 1.00 82.12 326 LEU A C 1
ATOM 2497 O O . LEU A 1 326 ? -19.738 26.277 11.721 1.00 82.12 326 LEU A O 1
ATOM 2501 N N . LEU A 1 327 ? -20.870 25.982 9.797 1.00 86.31 327 LEU A N 1
ATOM 2502 C CA . LEU A 1 327 ? -20.992 27.408 9.482 1.00 86.31 327 LEU A CA 1
ATOM 2503 C C . LEU A 1 327 ? -21.732 28.168 10.590 1.00 86.31 327 LEU A C 1
ATOM 2505 O O . LEU A 1 327 ? -21.306 29.253 10.985 1.00 86.31 327 LEU A O 1
ATOM 2509 N N . SER A 1 328 ? -22.793 27.580 11.150 1.00 88.38 328 SER A N 1
ATOM 2510 C CA . SER A 1 328 ? -23.527 28.190 12.264 1.00 88.38 328 SER A CA 1
ATOM 2511 C C . SER A 1 328 ? -22.680 28.308 13.539 1.00 88.38 328 SER A C 1
ATOM 2513 O O . SER A 1 328 ? -22.743 29.328 14.229 1.00 88.38 328 SER A O 1
ATOM 2515 N N . THR A 1 329 ? -21.842 27.309 13.840 1.00 82.19 329 THR A N 1
ATOM 2516 C CA . THR A 1 329 ? -20.940 27.342 15.001 1.00 82.19 329 THR A CA 1
ATOM 2517 C C . THR A 1 329 ? -19.777 28.312 14.823 1.00 82.19 329 THR A C 1
ATOM 2519 O O . THR A 1 329 ? -19.424 28.999 15.779 1.00 82.19 329 THR A O 1
ATOM 2522 N N . LEU A 1 330 ? -19.216 28.423 13.614 1.00 81.62 330 LEU A N 1
ATOM 2523 C CA . LEU A 1 330 ? -18.164 29.398 13.310 1.00 81.62 330 LEU A CA 1
ATOM 2524 C C . LEU A 1 330 ? -18.697 30.829 13.437 1.00 81.62 330 LEU A C 1
ATOM 2526 O O . LEU A 1 330 ? -18.095 31.643 14.134 1.00 81.62 330 LEU A O 1
ATOM 2530 N N . ARG A 1 331 ? -19.891 31.092 12.891 1.00 81.94 331 ARG A N 1
ATOM 2531 C CA . ARG A 1 331 ? -20.547 32.405 12.970 1.00 81.94 331 ARG A CA 1
ATOM 2532 C C . ARG A 1 331 ? -20.874 32.827 14.409 1.00 81.94 331 ARG A C 1
ATOM 2534 O O . ARG A 1 331 ? -20.717 33.993 14.751 1.00 81.94 331 ARG A O 1
ATOM 2541 N N . LYS A 1 332 ? -21.283 31.888 15.275 1.00 78.44 332 LYS A N 1
ATOM 2542 C CA . LYS A 1 332 ? -21.498 32.155 16.714 1.00 78.44 332 LYS A CA 1
ATOM 2543 C C . LYS A 1 332 ? -20.206 32.479 17.469 1.00 78.44 332 LYS A C 1
ATOM 2545 O O . LYS A 1 332 ? -20.252 33.216 18.446 1.00 78.44 332 LYS A O 1
ATOM 2550 N N . ARG A 1 333 ? -19.071 31.916 17.048 1.00 72.00 333 ARG A N 1
ATOM 2551 C CA . ARG A 1 333 ? -17.765 32.129 17.691 1.00 72.00 333 ARG A CA 1
ATOM 2552 C C . ARG A 1 333 ? -17.136 33.468 17.302 1.00 72.00 333 ARG A C 1
ATOM 2554 O O . ARG A 1 333 ? -16.394 34.036 18.095 1.00 72.00 333 ARG A O 1
ATOM 2561 N N . GLU A 1 334 ? -17.445 33.959 16.103 1.00 69.19 334 GLU A N 1
ATOM 2562 C CA . GLU A 1 334 ? -17.104 35.314 15.654 1.00 69.19 334 GLU A CA 1
ATOM 2563 C C . GLU A 1 334 ? -17.940 36.388 16.353 1.00 69.19 334 GLU A C 1
ATOM 2565 O O . GLU A 1 334 ? -17.397 37.426 16.696 1.00 69.19 334 GLU A O 1
ATOM 2570 N N . SER A 1 335 ? -19.227 36.143 16.629 1.00 64.19 335 SER A N 1
ATOM 2571 C CA . SER A 1 335 ? -20.070 37.132 17.321 1.00 64.19 335 SER A CA 1
ATOM 2572 C C . SER A 1 335 ? -19.855 37.201 18.840 1.00 64.19 335 SER A C 1
ATOM 2574 O O . SER A 1 335 ? -20.480 38.028 19.495 1.00 64.19 335 SER A O 1
ATOM 2576 N N . SER A 1 336 ? -19.070 36.287 19.421 1.00 58.53 336 SER A N 1
ATOM 2577 C CA . SER A 1 336 ? -18.775 36.225 20.862 1.00 58.53 336 SER A CA 1
ATOM 2578 C C . SER A 1 336 ? -17.351 36.677 21.215 1.00 58.53 336 SER A C 1
ATOM 2580 O O . SER A 1 336 ? -16.931 36.491 22.358 1.00 58.53 336 SER A O 1
ATOM 2582 N N . ARG A 1 337 ? -16.585 37.161 20.234 1.00 51.84 337 ARG A N 1
ATOM 2583 C CA . ARG A 1 337 ? -15.281 37.814 20.401 1.00 51.84 337 ARG A CA 1
ATOM 2584 C C . ARG A 1 337 ? -15.445 39.309 20.185 1.00 51.84 337 ARG A C 1
ATOM 2586 O O . ARG A 1 337 ? -14.694 40.045 20.854 1.00 51.84 337 ARG A O 1
#